Protein AF-A0A812AYN9-F1 (afdb_monomer_lite)

InterPro domains:
  IPR000477 Reverse transcriptase domain [PS50878] (1-122)

pLDDT: mean 81.04, std 20.91, range [24.31, 95.62]

Sequence (289 aa):
MLINSDNIISSATGIQQGEPLGPLLFAMAIDGVARSIASPSNIWYLDDATLGGSIEAVAADPRRVIPALSLLGLEINSSKSEIINLNYTADDFESAIRDIRLILEDIKITPKEELHILGSPVFPMAIRECLDTKRVILTRMTEKLQLIDAHLALFLLKNSFSLPSFLYTLQSAPCYLEQNFLNEIDITVKRCAELICNVNFDDTGWRQVKLLLRFGGLGLRSAVDLARPAYLSSLSSSHELIDEILGGSSQCFSGSLWISIASPLYYLLHNRVVAPGSTQCPLHLPVPF

Foldseek 3Di:
DDDDPPDDDDDPDADDPVDPCRQVVQCVLCVVLQVVQQALQWDDDRFWTWGWHALVSVLVSLVRNQVSQVVVLWHADLQQFEFEFDDDDPVVVVVSVVSNCVRRVNYHYDYLLCDDDVNARDDPNNLLVSLVVLLVVLLVVLVVLLVDQLVVSLVCLQPPNACVVCLVNLQRDLCLVVLVSLVSSLVSSQVSNCSSVVHHDDPVLSVQQLDDVVSVHSVRNGCNVPSVVSNVVNCVVCVVVVCVSVVNPPPDPPDDPDPPDPDDGITTGPGGRDRPDPDPDPPPDDDDD

Structure (mmCIF, N/CA/C/O backbone):
data_AF-A0A812AYN9-F1
#
_entry.id   AF-A0A812AYN9-F1
#
loop_
_atom_site.group_PDB
_atom_site.id
_atom_site.type_symbol
_atom_site.label_atom_id
_atom_site.label_alt_id
_atom_site.label_comp_id
_atom_site.label_asym_id
_atom_site.label_entity_id
_atom_site.label_seq_id
_atom_site.pdbx_PDB_ins_code
_atom_site.Cartn_x
_atom_site.Cartn_y
_atom_site.Cartn_z
_atom_site.occupancy
_atom_site.B_iso_or_equiv
_atom_site.auth_seq_id
_atom_site.auth_comp_id
_atom_site.auth_asym_id
_atom_site.auth_atom_id
_atom_site.pdbx_PDB_model_num
ATOM 1 N N . MET A 1 1 ? -0.775 -30.011 7.465 1.00 59.28 1 MET A N 1
ATOM 2 C CA . MET A 1 1 ? 0.107 -31.185 7.627 1.00 59.28 1 MET A CA 1
ATOM 3 C C . MET A 1 1 ? 1.514 -30.824 7.173 1.00 59.28 1 MET A C 1
ATOM 5 O O . MET A 1 1 ? 1.654 -30.285 6.080 1.00 59.28 1 MET A O 1
ATOM 9 N N . LEU A 1 2 ? 2.534 -31.058 8.000 1.00 59.94 2 LEU A N 1
ATOM 10 C CA . LEU A 1 2 ? 3.937 -30.971 7.577 1.00 59.94 2 LEU A CA 1
ATOM 11 C C . LEU A 1 2 ? 4.475 -32.397 7.441 1.00 59.94 2 LEU A C 1
ATOM 13 O O . LEU A 1 2 ? 4.326 -33.196 8.367 1.00 59.94 2 LEU A O 1
ATOM 17 N N . ILE A 1 3 ? 5.056 -32.714 6.285 1.00 62.69 3 ILE A N 1
ATOM 18 C CA . ILE A 1 3 ? 5.693 -34.009 6.029 1.00 62.69 3 ILE A CA 1
ATOM 19 C C . ILE A 1 3 ? 7.199 -33.783 6.124 1.00 62.69 3 ILE A C 1
ATOM 21 O O . ILE A 1 3 ? 7.766 -33.079 5.291 1.00 62.69 3 ILE A O 1
ATOM 25 N N . ASN A 1 4 ? 7.834 -34.351 7.148 1.00 67.12 4 ASN A N 1
ATOM 26 C CA . ASN A 1 4 ? 9.289 -34.427 7.229 1.00 67.12 4 ASN A CA 1
ATOM 27 C C . ASN A 1 4 ? 9.694 -35.894 7.099 1.00 67.12 4 ASN A C 1
ATOM 29 O O . ASN A 1 4 ? 9.598 -36.652 8.068 1.00 67.12 4 ASN A O 1
ATOM 33 N N . SER A 1 5 ? 10.116 -36.279 5.896 1.00 77.50 5 SER A N 1
ATOM 34 C CA . SER A 1 5 ? 10.491 -37.655 5.554 1.00 77.50 5 SER A CA 1
ATOM 35 C C . SER A 1 5 ? 9.356 -38.643 5.882 1.00 77.50 5 SER A C 1
ATOM 37 O O . SER A 1 5 ? 8.331 -38.607 5.205 1.00 77.50 5 SER A O 1
ATOM 39 N N . ASP A 1 6 ? 9.493 -39.449 6.945 1.00 75.56 6 ASP A N 1
ATOM 40 C CA . ASP A 1 6 ? 8.521 -40.471 7.373 1.00 75.56 6 ASP A CA 1
ATOM 41 C C . ASP A 1 6 ? 7.622 -40.036 8.547 1.00 75.56 6 ASP A C 1
ATOM 43 O O . ASP A 1 6 ? 6.745 -40.785 8.977 1.00 75.56 6 ASP A O 1
ATOM 47 N N . ASN A 1 7 ? 7.812 -38.826 9.086 1.00 76.06 7 ASN A N 1
ATOM 48 C CA . ASN A 1 7 ? 7.026 -38.329 10.212 1.00 76.06 7 ASN A CA 1
ATOM 49 C C . ASN A 1 7 ? 5.953 -37.347 9.737 1.00 76.06 7 ASN A C 1
ATOM 51 O O . ASN A 1 7 ? 6.249 -36.270 9.207 1.00 76.06 7 ASN A O 1
ATOM 55 N N . ILE A 1 8 ? 4.691 -37.709 9.977 1.00 78.38 8 ILE A N 1
ATOM 56 C CA . ILE A 1 8 ? 3.540 -36.833 9.760 1.00 78.38 8 ILE A CA 1
ATOM 57 C C . ILE A 1 8 ? 3.324 -36.014 11.030 1.00 78.38 8 ILE A C 1
ATOM 59 O O . ILE A 1 8 ? 2.909 -36.545 12.060 1.00 78.38 8 ILE A O 1
ATOM 63 N N . ILE A 1 9 ? 3.574 -34.707 10.946 1.00 80.00 9 ILE A N 1
ATOM 64 C CA . ILE A 1 9 ? 3.205 -33.773 12.009 1.00 80.00 9 ILE A CA 1
ATOM 65 C C . ILE A 1 9 ? 1.838 -33.183 11.655 1.00 80.00 9 ILE A C 1
ATOM 67 O O . ILE A 1 9 ? 1.690 -32.378 10.722 1.00 80.00 9 ILE A O 1
ATOM 71 N N . SER A 1 10 ? 0.819 -33.612 12.398 1.00 77.19 10 SER A N 1
ATOM 72 C CA . SER A 1 10 ? -0.531 -33.060 12.308 1.00 77.19 10 SER A CA 1
ATOM 73 C C . SER A 1 10 ? -0.542 -31.627 12.838 1.00 77.19 10 SER A C 1
ATOM 75 O O . SER A 1 10 ? -0.077 -31.356 13.942 1.00 77.19 10 SER A O 1
ATOM 77 N N . SER A 1 11 ? -1.081 -30.700 12.047 1.00 74.69 11 SER A N 1
ATOM 78 C CA . SER A 1 11 ? -1.360 -29.337 12.508 1.00 74.69 11 SER A CA 1
ATOM 79 C C . SER A 1 11 ? -2.701 -29.371 13.236 1.00 74.69 11 SER A C 1
ATOM 81 O O . SER A 1 11 ? -3.703 -29.775 12.651 1.00 74.69 11 SER A O 1
ATOM 83 N N . ALA A 1 12 ? -2.684 -29.040 14.527 1.00 71.44 12 ALA A N 1
ATOM 84 C CA . ALA A 1 12 ? -3.864 -29.065 15.393 1.00 71.44 12 ALA A CA 1
ATOM 85 C C . ALA A 1 12 ? -4.593 -27.710 15.447 1.00 71.44 12 ALA A C 1
ATOM 87 O O . ALA A 1 12 ? -5.770 -27.661 15.788 1.00 71.44 12 ALA A O 1
ATOM 88 N N . THR A 1 13 ? -3.901 -26.621 15.104 1.00 72.56 13 THR A N 1
ATOM 89 C CA . THR A 1 13 ? -4.422 -25.251 15.086 1.00 72.56 13 THR A CA 1
ATOM 90 C C . THR A 1 13 ? -3.833 -24.472 13.910 1.00 72.56 13 THR A C 1
ATOM 92 O O . THR A 1 13 ? -2.692 -24.707 13.499 1.00 72.56 13 THR A O 1
ATOM 95 N N . GLY A 1 14 ? -4.622 -23.530 13.388 1.00 72.12 14 GLY A N 1
ATOM 96 C CA . GLY A 1 14 ? -4.237 -22.653 12.285 1.00 72.12 14 GLY A CA 1
ATOM 97 C C . GLY A 1 14 ? -4.450 -23.259 10.896 1.00 72.12 14 GLY A C 1
ATOM 98 O O . GLY A 1 14 ? -4.412 -24.472 10.694 1.00 72.12 14 GLY A O 1
ATOM 99 N N . ILE A 1 15 ? -4.676 -22.381 9.921 1.00 78.12 15 ILE A N 1
ATOM 100 C CA . ILE A 1 15 ? -4.748 -22.750 8.507 1.00 78.12 15 ILE A CA 1
ATOM 101 C C . ILE A 1 15 ? -3.345 -22.629 7.909 1.00 78.12 15 ILE A C 1
ATOM 103 O O . ILE A 1 15 ? -2.582 -21.729 8.266 1.00 78.12 15 ILE A O 1
ATOM 107 N N . GLN A 1 16 ? -2.969 -23.553 7.023 1.00 79.88 16 GLN A N 1
ATOM 108 C CA . GLN A 1 16 ? -1.637 -23.532 6.423 1.00 79.88 16 GLN A CA 1
ATOM 109 C C . GLN A 1 16 ? -1.471 -22.327 5.494 1.00 79.88 16 GLN A C 1
ATOM 111 O O . GLN A 1 16 ? -2.345 -22.022 4.686 1.00 79.88 16 GLN A O 1
ATOM 116 N N . GLN A 1 17 ? -0.316 -21.664 5.570 1.00 80.38 17 GLN A N 1
ATOM 117 C CA . GLN A 1 17 ? 0.022 -20.609 4.617 1.00 80.38 17 GLN A CA 1
ATOM 118 C C . GLN A 1 17 ? 0.088 -21.185 3.199 1.00 80.38 17 GLN A C 1
ATOM 120 O O . GLN A 1 17 ? 0.693 -22.232 2.974 1.00 80.38 17 GLN A O 1
ATOM 125 N N . GLY A 1 18 ? -0.545 -20.492 2.253 1.00 83.88 18 GLY A N 1
ATOM 126 C CA . GLY A 1 18 ? -0.696 -20.959 0.874 1.00 83.88 18 GLY A CA 1
ATOM 127 C C . GLY A 1 18 ? -1.920 -21.849 0.638 1.00 83.88 18 GLY A C 1
ATOM 128 O O . GLY A 1 18 ? -2.156 -22.229 -0.505 1.00 83.88 18 GLY A O 1
ATOM 129 N N . GLU A 1 19 ? -2.713 -22.160 1.672 1.00 86.38 19 GLU A N 1
ATOM 130 C CA . GLU A 1 19 ? -4.011 -22.814 1.491 1.00 86.38 19 GLU A CA 1
ATOM 131 C C . GLU A 1 19 ? -4.996 -21.833 0.820 1.00 86.38 19 GLU A C 1
ATOM 133 O O . GLU A 1 19 ? -5.193 -20.729 1.341 1.00 86.38 19 GLU A O 1
ATOM 138 N N . PRO A 1 20 ? -5.594 -22.186 -0.336 1.00 89.94 20 PRO A N 1
ATOM 139 C CA . PRO A 1 20 ? -6.416 -21.256 -1.111 1.00 89.94 20 PRO A CA 1
ATOM 140 C C . PRO A 1 20 ? -7.636 -20.693 -0.370 1.00 89.94 20 PRO A C 1
ATOM 142 O O . PRO A 1 20 ? -8.005 -19.544 -0.609 1.00 89.94 20 PRO A O 1
ATOM 145 N N . LEU A 1 21 ? -8.268 -21.472 0.514 1.00 91.44 21 LEU A N 1
ATOM 146 C CA . LEU A 1 21 ? -9.447 -21.050 1.278 1.00 91.44 21 LEU A CA 1
ATOM 147 C C . LEU A 1 21 ? -9.099 -20.377 2.611 1.00 91.44 21 LEU A C 1
ATOM 149 O O . LEU A 1 21 ? -9.992 -19.863 3.287 1.00 91.44 21 LEU A O 1
ATOM 153 N N . GLY A 1 22 ? -7.822 -20.322 2.978 1.00 90.69 22 GLY A N 1
ATOM 154 C CA . GLY A 1 22 ? -7.390 -19.895 4.299 1.00 90.69 22 GLY A CA 1
ATOM 155 C C . GLY A 1 22 ? -7.809 -18.473 4.643 1.00 90.69 22 GLY A C 1
ATOM 156 O O . GLY A 1 22 ? -8.396 -18.273 5.708 1.00 90.69 22 GLY A O 1
ATOM 157 N N . PRO A 1 23 ? -7.610 -17.493 3.740 1.00 92.12 23 PRO A N 1
ATOM 158 C CA . PRO A 1 23 ? -8.080 -16.129 3.958 1.00 92.12 23 PRO A CA 1
ATOM 159 C C . PRO A 1 23 ? -9.601 -16.035 4.146 1.00 92.12 23 PRO A C 1
ATOM 161 O O . PRO A 1 23 ? -10.061 -15.286 5.003 1.00 92.12 23 PRO A O 1
ATOM 164 N N . LEU A 1 24 ? -10.383 -16.817 3.391 1.00 92.75 24 LEU A N 1
ATOM 165 C CA . LEU A 1 24 ? -11.846 -16.824 3.497 1.00 92.75 24 LEU A CA 1
ATOM 166 C C . LEU A 1 24 ? -12.297 -17.383 4.846 1.00 92.75 24 LEU A C 1
ATOM 168 O O . LEU A 1 24 ? -13.108 -16.766 5.529 1.00 92.75 24 LEU A O 1
ATOM 172 N N . LEU A 1 25 ? -11.762 -18.540 5.237 1.00 91.62 25 LEU A N 1
ATOM 173 C CA . LEU A 1 25 ? -12.092 -19.178 6.509 1.00 91.62 25 LEU A CA 1
ATOM 174 C C . LEU A 1 25 ? -11.687 -18.300 7.698 1.00 91.62 25 LEU A C 1
ATOM 176 O O . LEU A 1 25 ? -12.446 -18.194 8.659 1.00 91.62 25 LEU A O 1
ATOM 180 N N . PHE A 1 26 ? -10.534 -17.629 7.613 1.00 91.19 26 PHE A N 1
ATOM 181 C CA . PHE A 1 26 ? -10.112 -16.655 8.616 1.00 91.19 26 PHE A CA 1
ATOM 182 C C . PHE A 1 26 ? -11.094 -15.483 8.705 1.00 91.19 26 PHE A C 1
ATOM 184 O O . PHE A 1 26 ? -11.592 -15.193 9.790 1.00 91.19 26 PHE A O 1
ATOM 191 N N . ALA A 1 27 ? -11.434 -14.861 7.570 1.00 93.69 27 ALA A N 1
ATOM 192 C CA . ALA A 1 27 ? -12.386 -13.755 7.523 1.00 93.69 27 ALA A CA 1
ATOM 193 C C . ALA A 1 27 ? -13.762 -14.153 8.086 1.00 93.69 27 ALA A C 1
ATOM 195 O O . ALA A 1 27 ? -14.333 -13.418 8.885 1.00 93.69 27 ALA A O 1
ATOM 196 N N . MET A 1 28 ? -14.264 -15.343 7.739 1.00 92.88 28 MET A N 1
ATOM 197 C CA . MET A 1 28 ? -15.518 -15.877 8.283 1.00 92.88 28 MET A CA 1
ATOM 198 C C . MET A 1 28 ? -15.458 -16.089 9.798 1.00 92.88 28 MET A C 1
ATOM 200 O O . MET A 1 28 ? -16.441 -15.822 10.486 1.00 92.88 28 MET A O 1
ATOM 204 N N . ALA A 1 29 ? -14.327 -16.566 10.323 1.00 92.12 29 ALA A N 1
ATOM 205 C CA . ALA A 1 29 ? -14.163 -16.797 11.754 1.00 92.12 29 ALA A CA 1
ATOM 206 C C . ALA A 1 29 ? -14.214 -15.488 12.558 1.00 92.12 29 ALA A C 1
ATOM 208 O O . ALA A 1 29 ? -14.804 -15.460 13.637 1.00 92.12 29 ALA A O 1
ATOM 209 N N . ILE A 1 30 ? -13.633 -14.404 12.031 1.00 93.44 30 ILE A N 1
ATOM 210 C CA . ILE A 1 30 ? -13.578 -13.108 12.722 1.00 93.44 30 ILE A CA 1
ATOM 211 C C . ILE A 1 30 ? -14.757 -12.174 12.404 1.00 93.44 30 ILE A C 1
ATOM 213 O O . ILE A 1 30 ? -14.919 -11.180 13.107 1.00 93.44 30 ILE A O 1
ATOM 217 N N . ASP A 1 31 ? -15.592 -12.469 11.398 1.00 94.38 31 ASP A N 1
ATOM 218 C CA . ASP A 1 31 ? -16.673 -11.582 10.919 1.00 94.38 31 ASP A CA 1
ATOM 219 C C . ASP A 1 31 ? -17.609 -11.120 12.048 1.00 94.38 31 ASP A C 1
ATOM 221 O O . ASP A 1 31 ? -17.895 -9.929 12.178 1.00 94.38 31 ASP A O 1
ATOM 225 N N . GLY A 1 32 ? -18.014 -12.037 12.934 1.00 94.06 32 GLY A N 1
ATOM 226 C CA . GLY A 1 32 ? -18.857 -11.697 14.083 1.00 94.06 32 GLY A CA 1
ATOM 227 C C . GLY A 1 32 ? -18.191 -10.710 15.048 1.00 94.06 32 GLY A C 1
ATOM 228 O O . GLY A 1 32 ? -18.853 -9.815 15.575 1.00 94.06 32 GLY A O 1
ATOM 229 N N . VAL A 1 33 ? -16.873 -10.829 15.244 1.00 93.38 33 VAL A N 1
ATOM 230 C CA . VAL A 1 33 ? -16.094 -9.898 16.072 1.00 93.38 33 VAL A CA 1
ATOM 231 C C . VAL A 1 33 ? -15.947 -8.555 15.363 1.00 93.38 33 VAL A C 1
ATOM 233 O O . VAL A 1 33 ? -16.223 -7.521 15.972 1.00 93.38 33 VAL A O 1
ATOM 236 N N . ALA A 1 34 ? -15.599 -8.565 14.075 1.00 92.50 34 ALA A N 1
ATOM 237 C CA . ALA A 1 34 ? -15.443 -7.365 13.259 1.00 92.50 34 ALA A CA 1
ATOM 238 C C . ALA A 1 34 ? -16.730 -6.526 13.216 1.00 92.50 34 ALA A C 1
ATOM 240 O O . ALA A 1 34 ? -16.678 -5.307 13.351 1.00 92.50 34 ALA A O 1
ATOM 241 N N . ARG A 1 35 ? -17.907 -7.158 13.121 1.00 91.50 35 ARG A N 1
ATOM 242 C CA . ARG A 1 35 ? -19.210 -6.463 13.147 1.00 91.50 35 ARG A CA 1
ATOM 243 C C . ARG A 1 35 ? -19.624 -5.947 14.526 1.00 91.50 35 ARG A C 1
ATOM 245 O O . ARG A 1 35 ? -20.533 -5.130 14.608 1.00 91.50 35 ARG A O 1
ATOM 252 N N . SER A 1 36 ? -18.993 -6.416 15.603 1.00 90.94 36 SER A N 1
ATOM 253 C CA . SER A 1 36 ? -19.318 -6.002 16.979 1.00 90.94 36 SER A CA 1
ATOM 254 C C . SER A 1 36 ? -18.637 -4.696 17.420 1.00 90.94 36 SER A C 1
ATOM 256 O O . SER A 1 36 ? -18.876 -4.211 18.530 1.00 90.94 36 SER A O 1
ATOM 258 N N . ILE A 1 37 ? -17.768 -4.149 16.568 1.00 90.12 37 ILE A N 1
ATOM 259 C CA . ILE A 1 37 ? -17.050 -2.890 16.774 1.00 90.12 37 ILE A CA 1
ATOM 260 C C . ILE A 1 37 ? -18.032 -1.721 16.879 1.00 90.12 37 ILE A C 1
ATOM 262 O O . ILE A 1 37 ? -18.963 -1.606 16.085 1.00 90.12 37 ILE A O 1
ATOM 266 N N . ALA A 1 38 ? -17.805 -0.849 17.862 1.00 87.62 38 ALA A N 1
ATOM 267 C CA . ALA A 1 38 ? -18.607 0.351 18.077 1.00 87.62 38 ALA A CA 1
ATOM 268 C C . ALA A 1 38 ? -18.065 1.568 17.313 1.00 87.62 38 ALA A C 1
ATOM 270 O O . ALA A 1 38 ? -18.829 2.492 17.030 1.00 87.62 38 ALA A O 1
ATOM 271 N N . SER A 1 39 ? -16.766 1.589 16.998 1.00 88.19 39 SER A N 1
ATOM 272 C CA . SER A 1 39 ? -16.160 2.653 16.198 1.00 88.19 39 SER A CA 1
ATOM 273 C C . SER A 1 39 ? -16.881 2.827 14.849 1.00 88.19 39 SER A C 1
ATOM 275 O O . SER A 1 39 ? -17.043 1.845 14.122 1.00 88.19 39 SER A O 1
ATOM 277 N N . PRO A 1 40 ? -17.310 4.055 14.491 1.00 84.62 40 PRO A N 1
ATOM 278 C CA . PRO A 1 40 ? -18.040 4.320 13.251 1.00 84.62 40 PRO A CA 1
ATOM 279 C C . PRO A 1 40 ? -17.222 4.005 11.997 1.00 84.62 40 PRO A C 1
ATOM 281 O O . PRO A 1 40 ? -17.770 3.510 11.018 1.00 84.62 40 PRO A O 1
ATOM 284 N N . SER A 1 41 ? -15.914 4.260 12.013 1.00 85.50 41 SER A N 1
ATOM 285 C CA . SER A 1 41 ? -15.015 3.777 10.970 1.00 85.50 41 SER A CA 1
ATOM 286 C C . SER A 1 41 ? -14.494 2.408 11.384 1.00 85.50 41 SER A C 1
ATOM 288 O O . SER A 1 41 ? -13.798 2.284 12.388 1.00 85.50 41 SER A O 1
ATOM 290 N N . ASN A 1 42 ? -14.840 1.381 10.617 1.00 89.19 42 ASN A N 1
ATOM 291 C CA . ASN A 1 42 ? -14.527 -0.004 10.938 1.00 89.19 42 ASN A CA 1
ATOM 292 C C . ASN A 1 42 ? -14.130 -0.750 9.662 1.00 89.19 42 ASN A C 1
ATOM 294 O O . ASN A 1 42 ? -14.983 -1.235 8.922 1.00 89.19 42 ASN A O 1
ATOM 298 N N . ILE A 1 43 ? -12.831 -0.794 9.377 1.00 88.88 43 ILE A N 1
ATOM 299 C CA . ILE A 1 43 ? -12.294 -1.353 8.134 1.00 88.88 43 ILE A CA 1
ATOM 300 C C . ILE A 1 43 ? -11.406 -2.537 8.489 1.00 88.88 43 ILE A C 1
ATOM 302 O O . ILE A 1 43 ? -10.445 -2.382 9.235 1.00 88.88 43 ILE A O 1
ATOM 306 N N . TRP A 1 44 ? -11.702 -3.708 7.933 1.00 90.94 44 TRP A N 1
ATOM 307 C CA . TRP A 1 44 ? -10.915 -4.919 8.150 1.00 90.94 44 TRP A CA 1
ATOM 308 C C . TRP A 1 44 ? -10.357 -5.430 6.831 1.00 90.94 44 TRP A C 1
ATOM 310 O O . TRP A 1 44 ? -11.080 -5.567 5.845 1.00 90.94 44 TRP A O 1
ATOM 320 N N . TYR A 1 45 ? -9.072 -5.758 6.837 1.00 90.75 45 TYR A N 1
ATOM 321 C CA . TYR A 1 45 ? -8.416 -6.515 5.787 1.00 90.75 45 TYR A CA 1
ATOM 322 C C . TYR A 1 45 ? -7.690 -7.687 6.438 1.00 90.75 45 TYR A C 1
ATOM 324 O O . TYR A 1 45 ? -6.551 -7.565 6.878 1.00 90.75 45 TYR A O 1
ATOM 332 N N . LEU A 1 46 ? -8.378 -8.827 6.523 1.00 90.06 46 LEU A N 1
ATOM 333 C CA . LEU A 1 46 ? -7.906 -9.987 7.281 1.00 90.06 46 LEU A CA 1
ATOM 334 C C . LEU A 1 46 ? -7.549 -9.590 8.725 1.00 90.06 46 LEU A C 1
ATOM 336 O O . LEU A 1 46 ? -8.437 -9.204 9.480 1.00 90.06 46 LEU A O 1
ATOM 340 N N . ASP A 1 47 ? -6.287 -9.735 9.122 1.00 88.31 47 ASP A N 1
ATOM 341 C CA . ASP A 1 47 ? -5.785 -9.443 10.461 1.00 88.31 47 ASP A CA 1
ATOM 342 C C . ASP A 1 47 ? -5.455 -7.959 10.698 1.00 88.31 47 ASP A C 1
ATOM 344 O O . ASP A 1 47 ? -5.223 -7.569 11.846 1.00 88.31 47 ASP A O 1
ATOM 348 N N . ASP A 1 48 ? -5.484 -7.128 9.651 1.00 89.06 48 ASP A N 1
ATOM 349 C CA . ASP A 1 48 ? -5.351 -5.675 9.733 1.00 89.06 48 ASP A CA 1
ATOM 350 C C . ASP A 1 48 ? -6.720 -5.034 10.008 1.00 89.06 48 ASP A C 1
ATOM 352 O O . ASP A 1 48 ? -7.597 -5.033 9.140 1.00 89.06 48 ASP A O 1
ATOM 356 N N . ALA A 1 49 ? -6.895 -4.419 11.180 1.00 90.88 49 ALA A N 1
ATOM 357 C CA . ALA A 1 49 ? -8.110 -3.683 11.530 1.00 90.88 49 ALA A CA 1
ATOM 358 C C . ALA A 1 49 ? -7.825 -2.177 11.638 1.00 90.88 49 ALA A C 1
ATOM 360 O O . ALA A 1 49 ? -6.941 -1.730 12.350 1.00 90.88 49 ALA A O 1
ATOM 361 N N . THR A 1 50 ? -8.586 -1.332 10.964 1.00 89.94 50 THR A N 1
ATOM 362 C CA . THR A 1 50 ? -8.483 0.127 11.093 1.00 89.94 50 THR A CA 1
ATOM 363 C C . THR A 1 50 ? -9.779 0.653 11.684 1.00 89.94 50 THR A C 1
ATOM 365 O O . THR A 1 50 ? -10.831 0.551 11.052 1.00 89.94 50 THR A O 1
ATOM 368 N N . LEU A 1 51 ? -9.703 1.189 12.905 1.00 89.38 51 LEU A N 1
ATOM 369 C CA . LEU A 1 51 ? -10.864 1.611 13.688 1.00 89.38 51 LEU A CA 1
ATOM 370 C C . LEU A 1 51 ? -10.816 3.117 13.946 1.00 89.38 51 LEU A C 1
ATOM 372 O O . LEU A 1 51 ? -9.880 3.605 14.556 1.00 89.38 51 LEU A O 1
ATOM 376 N N . GLY A 1 52 ? -11.822 3.881 13.548 1.00 87.25 52 GLY A N 1
ATOM 377 C CA . GLY A 1 52 ? -11.868 5.328 13.774 1.00 87.25 52 GLY A CA 1
ATOM 378 C C . GLY A 1 52 ? -13.183 5.775 14.386 1.00 87.25 52 GLY A C 1
ATOM 379 O O . GLY A 1 52 ? -14.235 5.205 14.115 1.00 87.25 52 GLY A O 1
ATOM 380 N N . GLY A 1 53 ? -13.129 6.789 15.240 1.00 85.94 53 GLY A N 1
ATOM 381 C CA . GLY A 1 53 ? -14.256 7.219 16.051 1.00 85.94 53 GLY A CA 1
ATOM 382 C C . GLY 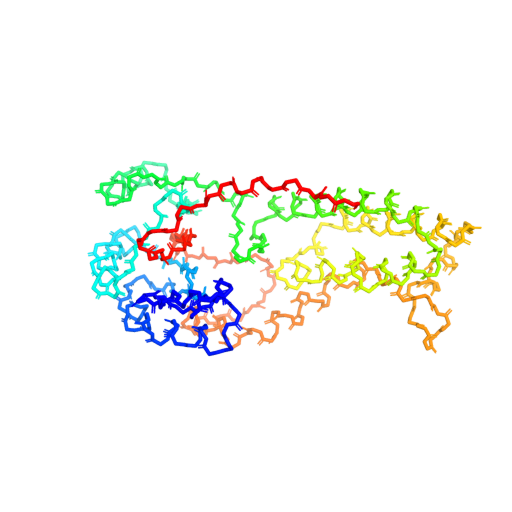A 1 53 ? -13.880 8.260 17.091 1.00 85.94 53 GLY A C 1
ATOM 383 O O . GLY A 1 53 ? -12.820 8.868 17.031 1.00 85.94 53 GLY A O 1
ATOM 384 N N . SER A 1 54 ? -14.756 8.486 18.065 1.00 85.12 54 SER A N 1
ATOM 385 C CA . SER A 1 54 ? -14.398 9.285 19.239 1.00 85.12 54 SER A CA 1
ATOM 386 C C . SER A 1 54 ? -13.426 8.523 20.152 1.00 85.12 54 SER A C 1
ATOM 388 O O . SER A 1 54 ? -13.279 7.305 20.020 1.00 85.12 54 SER A O 1
ATOM 390 N N . ILE A 1 55 ? -12.794 9.223 21.106 1.00 83.56 55 ILE A N 1
ATOM 391 C CA . ILE A 1 55 ? -11.944 8.595 22.137 1.00 83.56 55 ILE A CA 1
ATOM 392 C C . ILE A 1 55 ? -12.694 7.449 22.819 1.00 83.56 55 ILE A C 1
ATOM 394 O O . ILE A 1 55 ? -12.154 6.360 22.984 1.00 83.56 55 ILE A O 1
ATOM 398 N N . GLU A 1 56 ? -13.950 7.685 23.188 1.00 84.75 56 GLU A N 1
ATOM 399 C CA . GLU A 1 56 ? -14.766 6.749 23.955 1.00 84.75 56 GLU A CA 1
ATOM 400 C C . GLU A 1 56 ? -15.088 5.492 23.144 1.00 84.75 56 GLU A C 1
ATOM 402 O O . GLU A 1 56 ? -14.991 4.383 23.669 1.00 84.75 56 GLU A O 1
ATOM 407 N N . ALA A 1 57 ? -15.446 5.654 21.864 1.00 85.94 57 ALA A N 1
ATOM 408 C CA . ALA A 1 57 ? -15.750 4.533 20.979 1.00 85.94 57 ALA A CA 1
ATOM 409 C C . ALA A 1 57 ? -14.508 3.658 20.754 1.00 85.94 57 ALA A C 1
ATOM 411 O O . ALA A 1 57 ? -14.551 2.448 20.983 1.00 85.94 57 ALA A O 1
ATOM 412 N N . VAL A 1 58 ? -13.383 4.289 20.409 1.00 84.81 58 VAL A N 1
ATOM 413 C CA . VAL A 1 58 ? -12.112 3.604 20.149 1.00 84.81 58 VAL A CA 1
ATOM 414 C C . VAL A 1 58 ? -11.575 2.927 21.411 1.00 84.81 58 VAL A C 1
ATOM 416 O O . VAL A 1 58 ? -11.132 1.786 21.345 1.00 84.81 58 VAL A O 1
ATOM 419 N N . ALA A 1 59 ? -11.633 3.576 22.577 1.00 84.81 59 ALA A N 1
ATOM 420 C CA . ALA A 1 59 ? -11.153 2.992 23.833 1.00 84.81 59 ALA A CA 1
ATOM 421 C C . ALA A 1 59 ? -12.038 1.833 24.333 1.00 84.81 59 ALA A C 1
ATOM 423 O O . ALA A 1 59 ? -11.566 0.953 25.061 1.00 84.81 59 ALA A O 1
ATOM 424 N N . ALA A 1 60 ? -13.318 1.804 23.949 1.00 87.00 60 ALA A N 1
ATOM 425 C CA . ALA A 1 60 ?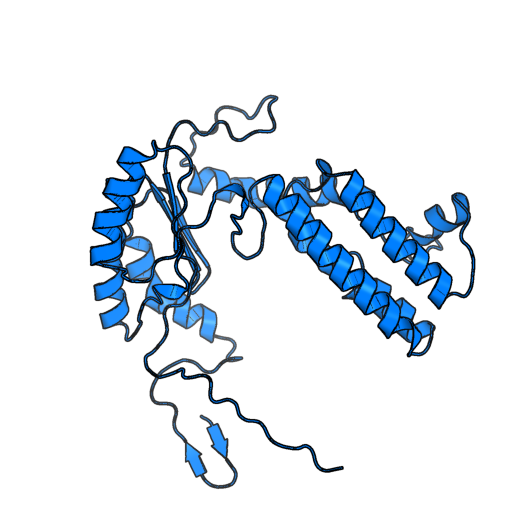 -14.231 0.721 24.300 1.00 87.00 60 ALA A CA 1
ATOM 426 C C . ALA A 1 60 ? -14.006 -0.553 23.468 1.00 87.00 60 ALA A C 1
ATOM 428 O O . ALA A 1 60 ? -14.262 -1.653 23.965 1.00 87.00 60 ALA A O 1
ATOM 429 N N . ASP A 1 61 ? -13.532 -0.433 22.227 1.00 89.81 61 ASP A N 1
ATOM 430 C CA . ASP A 1 61 ? -13.418 -1.569 21.310 1.00 89.81 61 ASP A CA 1
ATOM 431 C C . ASP A 1 61 ? -12.405 -2.637 21.750 1.00 89.81 61 ASP A C 1
ATOM 433 O O . ASP A 1 61 ? -12.793 -3.808 21.782 1.00 89.81 61 ASP A O 1
ATOM 437 N N . PRO A 1 62 ? -11.175 -2.313 22.204 1.00 88.75 62 PRO A N 1
ATOM 438 C CA . PRO A 1 62 ? -10.243 -3.312 22.727 1.00 88.75 62 PRO A CA 1
ATOM 439 C C . PRO A 1 62 ? -10.841 -4.166 23.851 1.00 88.75 62 PRO A C 1
ATOM 441 O O . PRO A 1 62 ? -10.648 -5.382 23.870 1.00 88.75 62 PRO A O 1
ATOM 444 N N . ARG A 1 63 ? -11.650 -3.565 24.740 1.00 88.25 63 ARG A N 1
ATOM 445 C CA . ARG A 1 63 ? -12.315 -4.278 25.850 1.00 88.25 63 ARG A CA 1
ATOM 446 C C . ARG A 1 63 ? -13.319 -5.327 25.369 1.00 88.25 63 ARG A C 1
ATOM 448 O O . ARG A 1 63 ? -13.598 -6.273 26.100 1.00 88.25 63 ARG A O 1
ATOM 455 N N . ARG A 1 64 ? -13.872 -5.161 24.165 1.00 87.19 64 ARG A N 1
ATOM 456 C CA . ARG A 1 64 ? -14.835 -6.088 23.553 1.00 87.19 64 ARG A CA 1
ATOM 457 C C . ARG A 1 64 ? -14.148 -7.102 22.644 1.00 87.19 64 ARG A C 1
ATOM 459 O O . ARG A 1 64 ? -14.454 -8.290 22.703 1.00 87.19 64 ARG A O 1
ATOM 466 N N . VAL A 1 65 ? -13.218 -6.629 21.821 1.00 90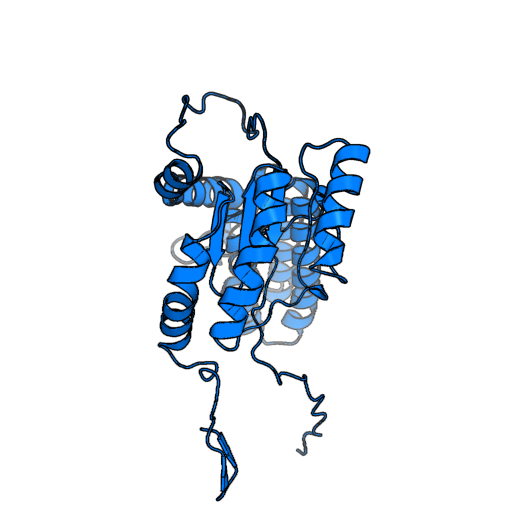.25 65 VAL A N 1
ATOM 467 C CA . VAL A 1 65 ? -12.571 -7.409 20.762 1.00 90.25 65 VAL A CA 1
ATOM 468 C C . VAL A 1 65 ? -11.588 -8.414 21.330 1.00 90.25 65 VAL A C 1
ATOM 470 O O . VAL A 1 65 ? -11.602 -9.558 20.894 1.00 90.25 65 VAL A O 1
ATOM 473 N N . ILE A 1 66 ? -10.763 -8.027 22.309 1.00 90.50 66 ILE A N 1
ATOM 474 C CA . ILE A 1 66 ? -9.716 -8.912 22.838 1.00 90.50 66 ILE A CA 1
ATOM 475 C C . ILE A 1 66 ? -10.321 -10.207 23.398 1.00 90.50 66 ILE A C 1
ATOM 477 O O . ILE A 1 66 ? -9.934 -11.269 22.914 1.00 90.50 66 ILE A O 1
ATOM 481 N N . PRO A 1 67 ? -11.318 -10.176 24.309 1.00 91.94 67 PRO A N 1
ATOM 482 C CA . PRO A 1 67 ? -11.930 -11.410 24.798 1.00 91.94 67 PRO A CA 1
ATOM 483 C C . PRO A 1 67 ? -12.612 -12.222 23.690 1.00 91.94 67 PRO A C 1
ATOM 485 O O . PRO A 1 67 ? -12.530 -13.449 23.688 1.00 91.94 67 PRO A O 1
ATOM 488 N N . ALA A 1 68 ? -13.276 -11.554 22.740 1.00 91.75 68 ALA A N 1
ATOM 489 C CA . ALA A 1 68 ? -13.978 -12.219 21.646 1.00 91.75 68 ALA A CA 1
ATOM 490 C C . ALA A 1 68 ? -13.013 -12.935 20.685 1.00 91.75 68 ALA A C 1
ATOM 492 O O . ALA A 1 68 ? -13.279 -14.065 20.283 1.00 91.75 68 ALA A O 1
ATOM 493 N N . LEU A 1 69 ? -11.869 -12.320 20.373 1.00 91.81 69 LEU A N 1
ATOM 494 C CA . LEU A 1 69 ? -10.790 -12.961 19.626 1.00 91.81 69 LEU A CA 1
ATOM 495 C C . LEU A 1 69 ? -10.160 -14.096 20.439 1.00 91.81 69 LEU A C 1
ATOM 497 O O . LEU A 1 69 ? -9.968 -15.182 19.905 1.00 91.81 69 LEU A O 1
ATOM 501 N N . SER A 1 70 ? -9.928 -13.926 21.743 1.00 92.12 70 SER A N 1
ATOM 502 C CA . SER A 1 70 ? -9.362 -15.001 22.569 1.00 92.12 70 SER A CA 1
ATOM 503 C C . SER A 1 70 ? -10.226 -16.268 22.567 1.00 92.12 70 SER A C 1
ATOM 505 O O . SER A 1 70 ? -9.684 -17.372 22.537 1.00 92.12 70 SER A O 1
ATOM 507 N N . LEU A 1 71 ? -11.558 -16.140 22.508 1.00 91.94 71 LEU A N 1
ATOM 508 C CA . LEU A 1 71 ? -12.473 -17.283 22.350 1.00 91.94 71 LEU A CA 1
ATOM 509 C C . LEU A 1 71 ? -12.298 -18.027 21.016 1.00 91.94 71 LEU A C 1
ATOM 511 O O . LEU A 1 71 ? -12.591 -19.219 20.937 1.00 91.94 71 LEU A O 1
ATOM 515 N N . LEU A 1 72 ? -11.803 -17.344 19.984 1.00 89.12 72 LEU A N 1
ATOM 516 C CA . LEU A 1 72 ? -11.458 -17.916 18.681 1.00 89.12 72 LEU A CA 1
ATOM 517 C C . LEU A 1 72 ? -10.019 -18.468 18.637 1.00 89.12 72 LEU A C 1
ATOM 519 O O . LEU A 1 72 ? -9.575 -18.924 17.585 1.00 89.12 72 LEU A O 1
ATOM 523 N N . GLY A 1 73 ? -9.284 -18.446 19.757 1.00 89.62 73 GLY A N 1
ATOM 524 C CA . GLY A 1 73 ? -7.885 -18.889 19.830 1.00 89.62 73 GLY A CA 1
ATOM 525 C C . GLY A 1 73 ? -6.898 -17.888 19.223 1.00 89.62 73 GLY A C 1
ATOM 526 O O . GLY A 1 73 ? -5.885 -18.275 18.641 1.00 89.62 73 GLY A O 1
ATOM 527 N N . LEU A 1 74 ? -7.238 -16.607 19.314 1.00 89.81 74 LEU A N 1
ATOM 528 C CA . LEU A 1 74 ? -6.686 -15.520 18.526 1.00 89.81 74 LEU A CA 1
ATOM 529 C C . LEU A 1 74 ? -6.281 -14.365 19.473 1.00 89.81 74 LEU A C 1
ATOM 531 O O . LEU A 1 74 ? -7.068 -13.954 20.324 1.00 89.81 74 LEU A O 1
ATOM 535 N N . GLU A 1 75 ? -5.057 -13.842 19.351 1.00 89.19 75 GLU A N 1
ATOM 536 C CA . GLU A 1 75 ? -4.503 -12.825 20.267 1.00 89.19 75 GLU A CA 1
ATOM 537 C C . GLU A 1 75 ? -4.044 -11.565 19.529 1.00 89.19 75 GLU A C 1
ATOM 539 O O . GLU A 1 75 ? -3.386 -11.658 18.497 1.00 89.19 75 GLU A O 1
ATOM 544 N N . ILE A 1 76 ? -4.333 -10.376 20.067 1.00 88.00 76 ILE A N 1
ATOM 545 C CA . ILE A 1 76 ? -3.873 -9.110 19.473 1.00 88.00 76 ILE A CA 1
ATOM 546 C C . ILE A 1 76 ? -2.391 -8.889 19.773 1.00 88.00 76 ILE A C 1
ATOM 548 O O . ILE A 1 76 ? -1.964 -8.914 20.927 1.00 88.00 76 ILE A O 1
ATOM 552 N N . ASN A 1 77 ? -1.610 -8.568 18.742 1.00 88.56 77 ASN A N 1
ATOM 553 C CA . ASN A 1 77 ? -0.237 -8.124 18.921 1.00 88.56 77 ASN A CA 1
ATOM 554 C C . ASN A 1 77 ? -0.168 -6.629 19.289 1.00 88.56 77 ASN A C 1
ATOM 556 O O . ASN A 1 77 ? -0.137 -5.754 18.419 1.00 88.56 77 ASN A O 1
ATOM 560 N N . SER A 1 78 ? -0.093 -6.338 20.591 1.00 87.25 78 SER A N 1
ATOM 561 C CA . SER A 1 78 ? -0.009 -4.958 21.092 1.00 87.25 78 SER A CA 1
ATOM 562 C C . SER A 1 78 ? 1.198 -4.195 20.539 1.00 87.25 78 SER A C 1
ATOM 564 O O . SER A 1 78 ? 1.057 -3.032 20.185 1.00 87.25 78 SER A O 1
ATOM 566 N N . SER A 1 79 ? 2.359 -4.847 20.407 1.00 87.69 79 SER A N 1
ATOM 567 C CA . SER A 1 79 ? 3.599 -4.202 19.938 1.00 87.69 79 SER A CA 1
ATOM 568 C C . SER A 1 79 ? 3.585 -3.792 18.462 1.00 87.69 79 SER A C 1
ATOM 570 O O . SER A 1 79 ? 4.386 -2.959 18.038 1.00 87.69 79 SER A O 1
ATOM 572 N N . LYS A 1 80 ? 2.697 -4.393 17.662 1.00 85.62 80 LYS A N 1
ATOM 573 C CA . LYS A 1 80 ? 2.493 -4.029 16.252 1.00 85.62 80 LYS A CA 1
ATOM 574 C C . LYS A 1 80 ? 1.363 -3.025 16.066 1.00 85.62 80 LYS A C 1
ATOM 576 O O . LYS A 1 80 ? 1.355 -2.315 15.067 1.00 85.62 80 LYS A O 1
ATOM 581 N N . SER A 1 81 ? 0.455 -2.956 17.036 1.00 89.81 81 SER A N 1
ATOM 582 C CA . SER A 1 81 ? -0.688 -2.053 17.019 1.00 89.81 81 SER A CA 1
ATOM 583 C C . SER A 1 81 ? -0.242 -0.604 17.196 1.00 89.81 81 SER A C 1
ATOM 585 O O . SER A 1 81 ? 0.610 -0.302 18.035 1.00 89.81 81 SER A O 1
ATOM 587 N N . GLU A 1 82 ? -0.856 0.304 16.437 1.00 91.75 82 GLU A N 1
ATOM 588 C CA . GLU A 1 82 ? -0.470 1.714 16.417 1.00 91.75 82 GLU A CA 1
ATOM 589 C C . GLU A 1 82 ? -1.639 2.631 16.800 1.00 91.75 82 GLU A C 1
ATOM 591 O O . GLU A 1 82 ? -2.778 2.411 16.411 1.00 91.75 82 GLU A O 1
ATOM 596 N N . ILE A 1 83 ? -1.379 3.695 17.550 1.00 90.44 83 ILE A N 1
ATOM 597 C CA . ILE A 1 83 ? -2.354 4.746 17.837 1.00 90.44 83 ILE A CA 1
ATOM 598 C C . ILE A 1 83 ? -1.893 6.055 17.216 1.00 90.44 83 ILE A C 1
ATOM 600 O O . ILE A 1 83 ? -0.733 6.445 17.356 1.00 90.44 83 ILE A O 1
ATOM 604 N N . ILE A 1 84 ? -2.813 6.750 16.552 1.00 90.94 84 ILE A N 1
ATOM 605 C CA . ILE A 1 84 ? -2.533 8.020 15.888 1.00 90.94 84 ILE A CA 1
ATOM 606 C C . ILE A 1 84 ? -3.476 9.086 16.426 1.00 90.94 84 ILE A C 1
ATOM 608 O O . ILE A 1 84 ? -4.684 8.884 16.529 1.00 90.94 84 ILE A O 1
ATOM 612 N N . ASN A 1 85 ? -2.917 10.249 16.751 1.00 89.25 85 ASN A N 1
ATOM 613 C CA . ASN A 1 85 ? -3.715 11.437 17.004 1.00 89.25 85 ASN A CA 1
ATOM 614 C C . ASN A 1 85 ? -3.928 12.192 15.695 1.00 89.25 85 ASN A C 1
ATOM 616 O O . ASN A 1 85 ? -2.969 12.685 15.097 1.00 89.25 85 ASN A O 1
ATOM 620 N N . LEU A 1 86 ? -5.181 12.311 15.265 1.00 84.31 86 LEU A N 1
ATOM 621 C CA . LEU A 1 86 ? -5.511 13.075 14.068 1.00 84.31 86 LEU A CA 1
ATOM 622 C C . LEU A 1 86 ? -5.951 14.502 14.368 1.00 84.31 86 LEU A C 1
ATOM 624 O O . LEU A 1 86 ? -5.464 15.420 13.715 1.00 84.31 86 LEU A O 1
ATOM 628 N N . ASN A 1 87 ? -6.840 14.685 15.346 1.00 83.69 87 ASN A N 1
ATOM 629 C CA . ASN A 1 87 ? -7.551 15.951 15.546 1.00 83.69 87 ASN A CA 1
ATOM 630 C C . ASN A 1 87 ? -7.774 16.331 17.020 1.00 83.69 87 ASN A C 1
ATOM 632 O O . ASN A 1 87 ? -8.534 17.256 17.293 1.00 83.69 87 ASN A O 1
ATOM 636 N N . TYR A 1 88 ? -7.154 15.634 17.974 1.00 81.31 88 TYR A N 1
ATOM 637 C CA . TYR A 1 88 ? -7.354 15.899 19.400 1.00 81.31 88 TYR A CA 1
ATOM 638 C C . TYR A 1 88 ? -6.211 16.717 19.979 1.00 81.31 88 TYR A C 1
ATOM 640 O O . TYR A 1 88 ? -5.086 16.707 19.471 1.00 81.31 88 TYR A O 1
ATOM 648 N N . THR A 1 89 ? -6.509 17.429 21.064 1.00 86.56 89 THR A N 1
ATOM 649 C CA . THR A 1 89 ? -5.487 18.138 21.833 1.00 86.56 89 THR A CA 1
ATOM 650 C C . THR A 1 89 ? -4.500 17.140 22.446 1.00 86.56 89 THR A C 1
ATOM 652 O O . THR A 1 89 ? -4.808 15.954 22.594 1.00 86.56 89 THR A O 1
ATOM 655 N N . ALA A 1 90 ? -3.295 17.606 22.781 1.00 85.75 90 ALA A N 1
ATOM 656 C CA . ALA A 1 90 ? -2.291 16.753 23.416 1.00 85.75 90 ALA A CA 1
ATOM 657 C C . ALA A 1 90 ? -2.808 16.174 24.744 1.00 85.75 90 ALA A C 1
ATOM 659 O O . ALA A 1 90 ? -2.663 14.977 24.975 1.00 85.75 90 ALA A O 1
ATOM 660 N N . ASP A 1 91 ? -3.488 16.991 25.552 1.00 86.81 91 ASP A N 1
ATOM 661 C CA . ASP A 1 91 ? -4.006 16.589 26.863 1.00 86.81 91 ASP A CA 1
ATOM 662 C C . ASP A 1 91 ? -5.091 15.504 26.749 1.00 86.81 91 ASP A C 1
ATOM 664 O O . ASP A 1 91 ? -5.023 14.476 27.432 1.00 86.81 91 ASP A O 1
ATOM 668 N N . ASP A 1 92 ? -6.060 15.686 25.842 1.00 84.62 92 ASP A N 1
ATOM 669 C CA . ASP A 1 92 ? -7.131 14.704 25.617 1.00 84.62 92 ASP A CA 1
ATOM 670 C C . ASP A 1 92 ? -6.564 13.380 25.088 1.00 84.62 92 ASP A C 1
ATOM 672 O O . ASP A 1 92 ? -6.961 12.294 25.522 1.00 84.62 92 ASP A O 1
ATOM 676 N N . PHE A 1 93 ? -5.595 13.461 24.172 1.00 87.00 93 PHE A N 1
ATOM 677 C CA . PHE A 1 93 ? -4.943 12.289 23.601 1.00 87.00 93 PHE A CA 1
ATOM 678 C C . PHE A 1 93 ? -4.107 11.530 24.638 1.00 87.00 93 PHE A C 1
ATOM 680 O O . PHE A 1 93 ? -4.174 10.303 24.703 1.00 87.00 93 PHE A O 1
ATOM 687 N N . GLU A 1 94 ? -3.366 12.229 25.499 1.00 88.12 94 GLU A N 1
ATOM 688 C CA . GLU A 1 94 ? -2.616 11.607 26.594 1.00 88.12 94 GLU A CA 1
ATOM 689 C C . GLU A 1 94 ? -3.526 10.923 27.618 1.00 88.12 94 GLU A C 1
ATOM 691 O O . GLU A 1 94 ? -3.164 9.881 28.175 1.00 88.12 94 GLU A O 1
ATOM 696 N N . SER A 1 95 ? -4.702 11.492 27.894 1.00 85.94 95 SER A N 1
ATOM 697 C CA . SER A 1 95 ? -5.705 10.839 28.738 1.00 85.94 95 SER A CA 1
ATOM 698 C C . SER A 1 95 ? -6.229 9.560 28.078 1.00 85.94 95 SER A C 1
ATOM 700 O O . SER A 1 95 ? -6.226 8.503 28.706 1.00 85.94 95 SER A O 1
ATOM 702 N N . ALA A 1 96 ? -6.593 9.622 26.793 1.00 84.75 96 ALA A N 1
ATOM 703 C CA . ALA A 1 96 ? -7.067 8.467 26.029 1.00 84.75 96 ALA A CA 1
ATOM 704 C C . ALA A 1 96 ? -6.033 7.330 25.960 1.00 84.75 96 ALA A C 1
ATOM 706 O O . ALA A 1 96 ? -6.358 6.161 26.171 1.00 84.75 96 ALA A O 1
ATOM 707 N N . ILE A 1 97 ? -4.766 7.667 25.699 1.00 87.38 97 ILE A N 1
ATOM 708 C CA . ILE A 1 97 ? -3.676 6.689 25.630 1.00 87.38 97 ILE A CA 1
ATOM 709 C C . ILE A 1 97 ? -3.504 5.960 26.958 1.00 87.38 97 ILE A C 1
ATOM 711 O O . ILE A 1 97 ? -3.229 4.762 26.948 1.00 87.38 97 ILE A O 1
ATOM 715 N N . ARG A 1 98 ? -3.635 6.657 28.095 1.00 87.44 98 ARG A N 1
ATOM 716 C CA . ARG A 1 98 ? -3.509 6.025 29.415 1.00 87.44 98 ARG A CA 1
ATOM 717 C C . ARG A 1 98 ? -4.515 4.892 29.577 1.00 87.44 98 ARG A C 1
ATOM 719 O O . ARG A 1 98 ? -4.112 3.796 29.951 1.00 87.44 98 ARG A O 1
ATOM 726 N N . ASP A 1 99 ? -5.771 5.124 29.213 1.00 84.94 99 ASP A N 1
ATOM 727 C CA . ASP A 1 99 ? -6.824 4.110 29.309 1.00 84.94 99 ASP A CA 1
ATOM 728 C C . ASP A 1 99 ? -6.603 2.934 28.354 1.00 84.94 99 ASP A C 1
ATOM 730 O O . ASP A 1 99 ? -6.857 1.783 28.715 1.00 84.94 99 ASP A O 1
ATOM 734 N N . ILE A 1 100 ? -6.108 3.207 27.145 1.00 86.62 100 ILE A N 1
ATOM 735 C CA . ILE A 1 100 ? -5.828 2.169 26.148 1.00 86.62 100 ILE A CA 1
ATOM 736 C C . ILE A 1 100 ? -4.602 1.340 26.556 1.00 86.62 100 ILE A C 1
ATOM 738 O O . ILE A 1 100 ? -4.632 0.119 26.426 1.00 86.62 100 ILE A O 1
ATOM 742 N N . ARG A 1 101 ? -3.555 1.961 27.113 1.00 90.12 101 ARG A N 1
ATOM 743 C CA . ARG A 1 101 ? -2.341 1.270 27.586 1.00 90.12 101 ARG A CA 1
ATOM 744 C C . ARG A 1 101 ? -2.585 0.309 28.741 1.00 90.12 101 ARG A C 1
ATOM 746 O O . ARG A 1 101 ? -1.825 -0.634 28.901 1.00 90.12 101 ARG A O 1
ATOM 753 N N . LEU A 1 102 ? -3.653 0.505 29.515 1.00 88.50 102 LEU A N 1
ATOM 754 C CA . LEU A 1 102 ? -4.078 -0.472 30.527 1.00 88.50 102 LEU A CA 1
ATOM 755 C C . LEU A 1 102 ? -4.551 -1.799 29.912 1.00 88.50 102 LEU A C 1
ATOM 757 O O . LEU A 1 102 ? -4.674 -2.789 30.626 1.00 88.50 102 LEU A O 1
ATOM 761 N N . ILE A 1 103 ? -4.867 -1.807 28.616 1.00 86.44 103 ILE A N 1
ATOM 762 C CA . ILE A 1 103 ? -5.370 -2.970 27.877 1.00 86.44 103 ILE A CA 1
ATOM 763 C C . ILE A 1 103 ? -4.321 -3.461 26.869 1.00 86.44 103 ILE A C 1
ATOM 765 O O . ILE A 1 103 ? -4.154 -4.662 26.679 1.00 86.44 103 ILE A O 1
ATOM 769 N N . LEU A 1 104 ? -3.635 -2.526 26.211 1.00 87.75 104 LEU A N 1
ATOM 770 C CA . LEU A 1 104 ? -2.616 -2.746 25.189 1.00 87.75 104 LEU A CA 1
ATOM 771 C C . LEU A 1 104 ? -1.308 -2.088 25.649 1.00 87.75 104 LEU A C 1
ATOM 773 O O . LEU A 1 104 ? -1.024 -0.940 25.307 1.00 87.75 104 LEU A O 1
ATOM 777 N N . GLU A 1 105 ? -0.542 -2.810 26.467 1.00 86.50 105 GLU A N 1
ATOM 778 C CA . GLU A 1 105 ? 0.623 -2.278 27.191 1.00 86.50 105 GLU A CA 1
ATOM 779 C C . GLU A 1 105 ? 1.702 -1.697 26.254 1.00 86.50 105 GLU A C 1
ATOM 781 O O . GLU A 1 105 ? 2.200 -0.594 26.489 1.00 86.50 105 GLU A O 1
ATOM 786 N N . ASP A 1 106 ? 1.993 -2.386 25.143 1.00 88.31 106 ASP A N 1
ATOM 787 C CA . ASP A 1 106 ? 3.105 -2.081 24.223 1.00 88.31 106 ASP A CA 1
ATOM 788 C C . ASP A 1 106 ? 2.688 -1.297 22.967 1.00 88.31 106 ASP A C 1
ATOM 790 O O . ASP A 1 106 ? 3.357 -1.332 21.934 1.00 88.31 106 ASP A O 1
ATOM 794 N N . ILE A 1 107 ? 1.549 -0.615 23.019 1.00 89.00 107 ILE A N 1
ATOM 795 C CA . ILE A 1 107 ? 0.999 0.116 21.877 1.00 89.00 107 ILE A CA 1
ATOM 796 C C . ILE A 1 107 ? 1.933 1.233 21.385 1.00 89.00 107 ILE A C 1
ATOM 798 O O . ILE A 1 107 ? 2.387 2.094 22.154 1.00 89.00 107 ILE A O 1
ATOM 802 N N . LYS A 1 108 ? 2.204 1.258 20.079 1.00 91.81 108 LYS A N 1
ATOM 803 C CA . LYS A 1 108 ? 3.058 2.281 19.470 1.00 91.81 108 LYS A CA 1
ATOM 804 C C . LYS A 1 108 ? 2.247 3.540 19.181 1.00 91.81 108 LYS A C 1
ATOM 806 O O . LYS A 1 108 ? 1.171 3.464 18.605 1.00 91.81 108 LYS A O 1
ATOM 811 N N . ILE A 1 109 ? 2.768 4.711 19.536 1.00 91.12 109 ILE A N 1
ATOM 812 C CA . ILE A 1 109 ? 2.196 5.987 19.085 1.00 91.12 109 ILE A CA 1
ATOM 813 C C . ILE A 1 109 ? 2.882 6.358 17.773 1.00 91.12 109 ILE A C 1
ATOM 815 O O . ILE A 1 109 ? 4.098 6.552 17.760 1.00 91.12 109 ILE A O 1
ATOM 819 N N . THR A 1 110 ? 2.113 6.463 16.693 1.00 89.94 110 THR A N 1
ATOM 820 C CA . THR A 1 110 ? 2.626 6.847 15.373 1.00 89.94 110 THR A CA 1
ATOM 821 C C . THR A 1 110 ? 2.201 8.286 15.068 1.00 89.94 110 THR A C 1
ATOM 823 O O . THR A 1 110 ? 1.018 8.622 15.207 1.00 89.94 110 THR A O 1
ATOM 826 N N . PRO A 1 111 ? 3.134 9.175 14.681 1.00 89.75 111 PRO A N 1
ATOM 827 C CA . PRO A 1 111 ? 2.779 10.524 14.266 1.00 89.75 111 PRO A CA 1
ATOM 828 C C . PRO A 1 111 ? 1.963 10.470 12.972 1.00 89.75 111 PRO A C 1
ATOM 830 O O . PRO A 1 111 ? 2.169 9.606 12.117 1.00 89.75 111 PRO A O 1
ATOM 833 N N . LYS A 1 112 ? 1.038 11.419 12.799 1.00 86.88 112 LYS A N 1
ATOM 834 C CA . LYS A 1 112 ? 0.173 11.466 11.610 1.00 86.88 112 LYS A CA 1
ATOM 835 C C . LYS A 1 112 ? 0.993 11.505 10.318 1.00 86.88 112 LYS A C 1
ATOM 837 O O . LYS A 1 112 ? 0.608 10.903 9.326 1.00 86.88 112 LYS A O 1
ATOM 842 N N . GLU A 1 113 ? 2.150 12.160 10.335 1.00 88.62 113 GLU A N 1
ATOM 843 C CA . GLU A 1 113 ? 3.033 12.307 9.182 1.00 88.62 113 GLU A CA 1
ATOM 844 C C . GLU A 1 113 ? 3.592 10.980 8.659 1.00 88.62 113 GLU A C 1
ATOM 846 O O . GLU A 1 113 ? 3.950 10.938 7.487 1.00 88.62 113 GLU A O 1
ATOM 851 N N . GLU A 1 114 ? 3.624 9.928 9.483 1.00 88.81 114 GLU A N 1
ATOM 852 C CA . GLU A 1 114 ? 4.162 8.598 9.159 1.00 88.81 114 GLU A CA 1
ATOM 853 C C . GLU A 1 114 ? 3.058 7.556 8.902 1.00 88.81 114 GLU A C 1
ATOM 855 O O . GLU A 1 114 ? 3.341 6.374 8.697 1.00 88.81 114 GLU A O 1
ATOM 860 N N . LEU A 1 115 ? 1.785 7.967 8.894 1.00 88.50 115 LEU A N 1
ATOM 861 C CA . LEU A 1 115 ? 0.661 7.041 8.788 1.00 88.50 115 LEU A CA 1
ATOM 862 C C . LEU A 1 115 ? 0.631 6.307 7.440 1.00 88.50 115 LEU A C 1
ATOM 864 O O . LEU A 1 115 ? 0.480 6.920 6.375 1.00 88.50 115 LEU A O 1
ATOM 868 N N . HIS A 1 116 ? 0.666 4.977 7.522 1.00 90.69 116 HIS A N 1
ATOM 869 C CA . HIS A 1 116 ? 0.468 4.067 6.402 1.00 90.69 116 HIS A CA 1
ATOM 870 C C . HIS A 1 116 ? -0.695 3.113 6.683 1.00 90.69 116 HIS A C 1
ATOM 872 O O . HIS A 1 116 ? -0.779 2.525 7.755 1.00 90.69 116 HIS A O 1
ATOM 878 N N . ILE A 1 117 ? -1.567 2.920 5.694 1.00 88.88 117 ILE A N 1
ATOM 879 C CA . ILE A 1 117 ? -2.692 1.979 5.752 1.00 88.88 117 ILE A CA 1
ATOM 880 C C . ILE A 1 117 ? -2.500 0.959 4.644 1.00 88.88 117 ILE A C 1
ATOM 882 O O . ILE A 1 117 ? -2.448 1.335 3.474 1.00 88.88 117 ILE A O 1
ATOM 886 N N . LEU A 1 118 ? -2.354 -0.322 4.995 1.00 89.19 118 LEU A N 1
ATOM 887 C CA . LEU A 1 118 ? -2.071 -1.399 4.031 1.00 89.19 118 LEU A CA 1
ATOM 888 C C . LEU A 1 118 ? -0.881 -1.053 3.110 1.00 89.19 118 LEU A C 1
ATOM 890 O O . LEU A 1 118 ? -0.901 -1.287 1.903 1.00 89.19 118 LEU A O 1
ATOM 894 N N . GLY A 1 119 ? 0.149 -0.409 3.670 1.00 89.25 119 GLY A N 1
ATOM 895 C CA . GLY A 1 119 ? 1.324 0.062 2.930 1.00 89.25 119 GLY A CA 1
ATOM 896 C C . GLY A 1 119 ? 1.104 1.303 2.050 1.00 89.25 119 GLY A C 1
ATOM 897 O O . GLY A 1 119 ? 2.043 1.731 1.380 1.00 89.25 119 GLY A O 1
ATOM 898 N N . SER A 1 120 ? -0.094 1.894 2.039 1.00 91.12 120 SER A N 1
ATOM 899 C CA . SER A 1 120 ? -0.368 3.169 1.373 1.00 91.12 120 SER A CA 1
ATOM 900 C C . SER A 1 120 ? -0.132 4.349 2.320 1.00 91.12 120 SER A C 1
ATOM 902 O O . SER A 1 120 ? -0.760 4.391 3.378 1.00 91.12 120 SER A O 1
ATOM 904 N N . PRO A 1 121 ? 0.698 5.338 1.949 1.00 92.88 121 PRO A N 1
ATOM 905 C CA . PRO A 1 121 ? 0.851 6.562 2.728 1.00 92.88 121 PRO A CA 1
ATOM 906 C C . PRO A 1 121 ? -0.420 7.418 2.662 1.00 92.88 121 PRO A C 1
ATOM 908 O O . PRO A 1 121 ? -1.014 7.572 1.593 1.00 92.88 121 PRO A O 1
ATOM 911 N N . VAL A 1 122 ? -0.823 7.998 3.794 1.00 88.00 122 VAL A N 1
ATOM 912 C CA . VAL A 1 122 ? -2.037 8.833 3.876 1.00 88.00 122 VAL A CA 1
ATOM 913 C C . VAL A 1 122 ? -1.711 10.320 3.746 1.00 88.00 122 VAL A C 1
ATOM 915 O O . VAL A 1 122 ? -2.366 11.045 2.998 1.00 88.00 122 VAL A O 1
ATOM 918 N N . PHE A 1 123 ? -0.685 10.785 4.461 1.00 88.00 123 PHE A N 1
ATOM 919 C CA . PHE A 1 123 ? -0.337 12.203 4.532 1.00 88.00 123 PHE A CA 1
ATOM 920 C C . PHE A 1 123 ? 0.797 12.581 3.569 1.00 88.00 123 PHE A C 1
ATOM 922 O O . PHE A 1 123 ? 1.633 11.741 3.238 1.00 88.00 123 PHE A O 1
ATOM 929 N N . PRO A 1 124 ? 0.894 13.860 3.152 1.00 86.50 124 PRO A N 1
ATOM 930 C CA . PRO A 1 124 ? 1.894 14.302 2.176 1.00 86.50 124 PRO A CA 1
ATOM 931 C C . PRO A 1 124 ? 3.341 13.964 2.542 1.00 86.50 124 PRO A C 1
ATOM 933 O O . PRO A 1 124 ? 4.129 13.637 1.660 1.00 86.50 124 PRO A O 1
ATOM 936 N N . MET A 1 125 ? 3.699 14.021 3.830 1.00 88.62 125 MET A N 1
ATOM 937 C CA . MET A 1 125 ? 5.064 13.716 4.265 1.00 88.62 125 MET A CA 1
ATOM 938 C C . MET A 1 125 ? 5.397 12.227 4.077 1.00 88.62 125 MET A C 1
ATOM 940 O O . MET A 1 125 ? 6.392 11.919 3.422 1.00 88.62 125 MET A O 1
ATOM 944 N N . ALA A 1 126 ? 4.511 11.325 4.518 1.00 90.44 126 ALA A N 1
ATOM 945 C CA . ALA A 1 126 ? 4.612 9.889 4.250 1.00 90.44 126 ALA A CA 1
ATOM 946 C C . ALA A 1 126 ? 4.671 9.576 2.747 1.00 90.44 126 ALA A C 1
ATOM 948 O O . ALA A 1 126 ? 5.402 8.680 2.336 1.00 90.44 126 ALA A O 1
ATOM 949 N N . ILE A 1 127 ? 3.940 10.315 1.898 1.00 91.75 127 ILE A N 1
ATOM 950 C CA . ILE A 1 127 ? 3.999 10.116 0.439 1.00 91.75 127 ILE A CA 1
ATOM 951 C C . ILE A 1 127 ? 5.420 10.365 -0.077 1.00 91.75 127 ILE A C 1
ATOM 953 O O . ILE A 1 127 ? 5.938 9.552 -0.844 1.00 91.75 127 ILE A O 1
ATOM 957 N N . ARG A 1 128 ? 6.062 11.460 0.349 1.00 92.94 128 ARG A N 1
ATOM 958 C CA . ARG A 1 128 ? 7.441 11.786 -0.054 1.00 92.94 128 ARG A CA 1
ATOM 959 C C . ARG A 1 128 ? 8.419 10.709 0.387 1.00 92.94 128 ARG A C 1
ATOM 961 O O . ARG A 1 128 ? 9.199 10.232 -0.431 1.00 92.94 128 ARG A O 1
ATOM 968 N N . GLU A 1 129 ? 8.343 10.297 1.648 1.00 92.25 129 GLU A N 1
ATOM 969 C CA . GLU A 1 129 ? 9.210 9.254 2.201 1.00 92.25 129 GLU A CA 1
ATOM 970 C C . GLU A 1 129 ? 9.006 7.903 1.500 1.00 92.25 129 GLU A C 1
ATOM 972 O O . GLU A 1 129 ? 9.973 7.218 1.158 1.00 92.25 129 GLU A O 1
ATOM 977 N N . CYS A 1 130 ? 7.757 7.534 1.210 1.00 93.00 130 CYS A N 1
ATOM 978 C CA . CYS A 1 130 ? 7.422 6.309 0.490 1.00 93.00 130 CYS A CA 1
ATOM 979 C C . CYS A 1 130 ? 7.996 6.317 -0.938 1.00 93.00 130 CYS A C 1
ATOM 981 O O . CYS A 1 130 ? 8.620 5.340 -1.369 1.00 93.00 130 CYS A O 1
ATOM 983 N N . LEU A 1 131 ? 7.825 7.425 -1.671 1.00 93.44 131 LEU A N 1
ATOM 984 C CA . LEU A 1 131 ? 8.382 7.585 -3.016 1.00 93.44 131 LEU A CA 1
ATOM 985 C C . LEU A 1 131 ? 9.912 7.561 -2.994 1.00 93.44 131 LEU A C 1
ATOM 987 O O . LEU A 1 131 ? 10.514 6.894 -3.838 1.00 93.44 131 LEU A O 1
ATOM 991 N N . ASP A 1 132 ? 10.538 8.222 -2.021 1.00 93.81 132 ASP A N 1
ATOM 992 C CA . ASP A 1 132 ? 11.992 8.225 -1.884 1.00 93.81 132 ASP A CA 1
ATOM 993 C C . ASP A 1 132 ? 12.543 6.836 -1.538 1.00 93.81 132 ASP A C 1
ATOM 995 O O . ASP A 1 132 ? 13.472 6.346 -2.179 1.00 93.81 132 ASP A O 1
ATOM 999 N N . THR A 1 133 ? 11.904 6.127 -0.608 1.00 93.50 133 THR A N 1
ATOM 1000 C CA . THR A 1 133 ? 12.270 4.750 -0.250 1.00 93.50 133 THR A CA 1
ATOM 1001 C C . THR A 1 133 ? 12.213 3.837 -1.473 1.00 93.50 133 THR A C 1
ATOM 1003 O O . THR A 1 133 ? 13.154 3.087 -1.754 1.00 93.50 133 THR A O 1
ATOM 1006 N N . LYS A 1 134 ? 11.137 3.927 -2.265 1.00 92.69 134 LYS A N 1
ATOM 1007 C CA . LYS A 1 134 ? 11.019 3.159 -3.510 1.00 92.69 134 LYS A CA 1
ATOM 1008 C C . LYS A 1 134 ? 12.050 3.585 -4.556 1.00 92.69 134 LYS A C 1
ATOM 1010 O O . LYS A 1 134 ? 12.594 2.719 -5.240 1.00 92.69 134 LYS A O 1
ATOM 1015 N N . ARG A 1 135 ? 12.369 4.880 -4.660 1.00 93.50 135 ARG A N 1
ATOM 1016 C CA . ARG A 1 135 ? 13.446 5.395 -5.521 1.00 93.50 135 ARG A CA 1
ATOM 1017 C C . ARG A 1 135 ? 14.794 4.787 -5.130 1.00 93.50 135 ARG A C 1
ATOM 1019 O O . ARG A 1 135 ? 15.497 4.284 -6.000 1.00 93.50 135 ARG A O 1
ATOM 1026 N N . VAL A 1 136 ? 15.134 4.759 -3.841 1.00 94.19 136 VAL A N 1
ATOM 1027 C CA . VAL A 1 136 ? 16.377 4.152 -3.331 1.00 94.19 136 VAL A CA 1
ATOM 1028 C C . VAL A 1 136 ? 16.440 2.660 -3.661 1.00 94.19 136 VAL A C 1
ATOM 1030 O O . VAL A 1 136 ? 17.481 2.169 -4.106 1.00 94.19 136 VAL A O 1
ATOM 1033 N N . ILE A 1 137 ? 15.331 1.931 -3.495 1.00 92.44 137 ILE A N 1
ATOM 1034 C CA . ILE A 1 137 ? 15.246 0.515 -3.879 1.00 92.44 137 ILE A CA 1
ATOM 1035 C C . ILE A 1 137 ? 15.475 0.352 -5.387 1.00 92.44 137 ILE A C 1
ATOM 1037 O O . ILE A 1 137 ? 16.282 -0.485 -5.787 1.00 92.44 137 ILE A O 1
ATOM 1041 N N . LEU A 1 138 ? 14.824 1.165 -6.222 1.00 92.81 138 LEU A N 1
ATOM 1042 C CA . LEU A 1 138 ? 14.994 1.138 -7.676 1.00 92.81 138 LEU A CA 1
ATOM 1043 C C . LEU A 1 138 ? 16.446 1.422 -8.094 1.00 92.81 138 LEU A C 1
ATOM 1045 O O . LEU A 1 138 ? 16.977 0.731 -8.965 1.00 92.81 138 LEU A O 1
ATOM 1049 N N . THR A 1 139 ? 17.110 2.389 -7.459 1.00 93.31 139 THR A N 1
ATOM 1050 C CA . THR A 1 139 ? 18.529 2.689 -7.704 1.00 93.31 139 THR A CA 1
ATOM 1051 C C . THR A 1 139 ? 19.408 1.480 -7.382 1.00 93.31 139 THR A C 1
ATOM 1053 O O . THR A 1 139 ? 20.205 1.060 -8.217 1.00 93.31 139 THR A O 1
ATOM 1056 N N . ARG A 1 140 ? 19.200 0.834 -6.228 1.00 92.88 140 ARG A N 1
ATOM 1057 C CA . ARG A 1 140 ? 19.927 -0.397 -5.863 1.00 92.88 140 ARG A CA 1
ATOM 1058 C C . ARG A 1 140 ? 19.653 -1.551 -6.829 1.00 92.88 140 ARG A C 1
ATOM 1060 O O . ARG A 1 140 ? 20.544 -2.341 -7.125 1.00 92.88 140 ARG A O 1
ATOM 1067 N N . MET A 1 141 ? 18.421 -1.681 -7.321 1.00 90.19 141 MET A N 1
ATOM 1068 C CA . MET A 1 141 ? 18.090 -2.699 -8.323 1.00 90.19 141 MET A CA 1
ATOM 1069 C C . MET A 1 141 ? 18.760 -2.399 -9.664 1.00 90.19 141 MET A C 1
ATOM 1071 O O . MET A 1 141 ? 19.225 -3.323 -10.320 1.00 90.19 141 MET A O 1
ATOM 1075 N N . THR A 1 142 ? 18.878 -1.124 -10.038 1.00 88.50 142 THR A N 1
ATOM 1076 C CA . THR A 1 142 ? 19.570 -0.691 -11.260 1.00 88.50 142 THR A CA 1
ATOM 1077 C C . THR A 1 142 ? 21.025 -1.156 -11.282 1.00 88.50 142 THR A C 1
ATOM 1079 O O . THR A 1 142 ? 21.481 -1.652 -12.307 1.00 88.50 142 THR A O 1
ATOM 1082 N N . GLU A 1 143 ? 21.735 -1.069 -10.155 1.00 89.44 143 GLU A N 1
ATOM 1083 C CA . GLU A 1 143 ? 23.110 -1.576 -10.023 1.00 89.44 143 GLU A CA 1
ATOM 1084 C C . GLU A 1 143 ? 23.179 -3.093 -10.249 1.00 89.44 143 GLU A C 1
ATOM 1086 O O . GLU A 1 143 ? 24.050 -3.589 -10.957 1.00 89.44 143 GLU A O 1
ATOM 1091 N N . LYS A 1 144 ? 22.217 -3.845 -9.701 1.00 91.94 144 LYS A N 1
ATOM 1092 C CA . LYS A 1 144 ? 22.158 -5.307 -9.854 1.00 91.94 144 LYS A CA 1
ATOM 1093 C C . LYS A 1 144 ? 21.781 -5.745 -11.266 1.00 91.94 144 LYS A C 1
ATOM 1095 O O . LYS A 1 144 ? 22.277 -6.764 -11.736 1.00 91.94 144 LYS A O 1
ATOM 1100 N N . LEU A 1 145 ? 20.922 -4.988 -11.947 1.00 92.56 145 LEU A N 1
ATOM 1101 C CA . LEU A 1 145 ? 20.497 -5.276 -13.319 1.00 92.56 145 LEU A CA 1
ATOM 1102 C C . LEU A 1 145 ? 21.656 -5.216 -14.324 1.00 92.56 145 LEU A C 1
ATOM 1104 O O . LEU A 1 145 ? 21.567 -5.842 -15.374 1.00 92.56 145 LEU A O 1
ATOM 1108 N N . GLN A 1 146 ? 22.750 -4.523 -14.003 1.00 88.88 146 GLN A N 1
ATOM 1109 C CA . GLN A 1 146 ? 23.954 -4.492 -14.842 1.00 88.88 146 GLN A CA 1
ATOM 1110 C C . GLN A 1 146 ? 24.737 -5.812 -14.830 1.00 88.88 146 GLN A C 1
ATOM 1112 O O . GLN A 1 146 ? 25.579 -6.032 -15.693 1.00 88.88 146 GLN A O 1
ATOM 1117 N N . LEU A 1 147 ? 24.483 -6.686 -13.852 1.00 92.12 147 LEU A N 1
ATOM 1118 C CA . LEU A 1 147 ? 25.195 -7.958 -13.701 1.00 92.12 147 LEU A CA 1
ATOM 1119 C C . LEU A 1 147 ? 24.597 -9.085 -14.555 1.00 92.12 147 LEU A C 1
ATOM 1121 O O . LEU A 1 147 ? 25.146 -10.185 -14.581 1.00 92.12 147 LEU A O 1
ATOM 1125 N N . ILE A 1 148 ? 23.463 -8.840 -15.211 1.00 94.25 148 ILE A N 1
ATOM 1126 C CA . ILE A 1 148 ? 22.739 -9.831 -16.009 1.00 94.25 148 ILE A CA 1
ATOM 1127 C C . ILE A 1 148 ? 22.672 -9.407 -17.480 1.00 94.25 148 ILE A C 1
ATOM 1129 O O . ILE A 1 148 ? 22.952 -8.262 -17.824 1.00 94.25 148 ILE A O 1
ATOM 1133 N N . ASP A 1 149 ? 22.289 -10.342 -18.352 1.00 94.81 149 ASP A N 1
ATOM 1134 C CA . ASP A 1 149 ? 22.109 -10.083 -19.785 1.00 94.81 149 ASP A CA 1
ATOM 1135 C C . ASP A 1 149 ? 21.157 -8.897 -20.026 1.00 94.81 149 ASP A C 1
ATOM 1137 O O . ASP A 1 149 ? 20.089 -8.818 -19.412 1.00 94.81 149 ASP A O 1
ATOM 1141 N N . ALA A 1 150 ? 21.524 -8.001 -20.946 1.00 92.88 150 ALA A N 1
ATOM 1142 C CA . ALA A 1 150 ? 20.779 -6.786 -21.264 1.00 92.88 150 ALA A CA 1
ATOM 1143 C C . ALA A 1 150 ? 19.302 -7.042 -21.618 1.00 92.88 150 ALA A C 1
ATOM 1145 O O . ALA A 1 150 ? 18.422 -6.282 -21.206 1.00 92.88 150 ALA A O 1
ATOM 1146 N N . HIS A 1 151 ? 18.994 -8.126 -22.334 1.00 92.12 151 HIS A N 1
ATOM 1147 C CA . HIS A 1 151 ? 17.616 -8.479 -22.668 1.00 92.12 151 HIS A CA 1
ATOM 1148 C C . HIS A 1 151 ? 16.808 -8.841 -21.421 1.00 92.12 151 HIS A C 1
ATOM 1150 O O . HIS A 1 151 ? 15.676 -8.374 -21.256 1.00 92.12 151 HIS A O 1
ATOM 1156 N N . LEU A 1 152 ? 17.391 -9.640 -20.524 1.00 94.62 152 LEU A N 1
ATOM 1157 C CA . LEU A 1 152 ? 16.755 -10.010 -19.261 1.00 94.62 152 LEU A CA 1
ATOM 1158 C C . LEU A 1 152 ? 16.638 -8.797 -18.332 1.00 94.62 152 LEU A C 1
ATOM 1160 O O . LEU A 1 152 ? 15.598 -8.602 -17.703 1.00 94.62 152 LEU A O 1
ATOM 1164 N N . ALA A 1 153 ? 17.667 -7.950 -18.296 1.00 95.06 153 ALA A N 1
ATOM 1165 C CA . ALA A 1 153 ? 17.680 -6.723 -17.516 1.00 95.06 153 ALA A CA 1
ATOM 1166 C C . ALA A 1 153 ? 16.545 -5.788 -17.935 1.00 95.06 153 ALA A C 1
ATOM 1168 O O . ALA A 1 153 ? 15.767 -5.335 -17.094 1.00 95.06 153 ALA A O 1
ATOM 1169 N N . LEU A 1 154 ? 16.398 -5.556 -19.242 1.00 93.06 154 LEU A N 1
ATOM 1170 C CA . LEU A 1 154 ? 15.332 -4.726 -19.790 1.00 93.06 154 LEU A CA 1
ATOM 1171 C C . LEU A 1 154 ? 13.951 -5.331 -19.511 1.00 93.06 154 LEU A C 1
ATOM 1173 O O . LEU A 1 154 ? 13.012 -4.608 -19.165 1.00 93.06 154 LEU A O 1
ATOM 1177 N N . PHE A 1 155 ? 13.823 -6.655 -19.631 1.00 93.44 155 PHE A N 1
ATOM 1178 C CA . PHE A 1 155 ? 12.585 -7.363 -19.322 1.00 93.44 155 PHE A CA 1
ATOM 1179 C C . PHE A 1 155 ? 12.177 -7.184 -17.853 1.00 93.44 155 PHE A C 1
ATOM 1181 O O . PHE A 1 155 ? 11.023 -6.845 -17.582 1.00 93.44 155 PHE A O 1
ATOM 1188 N N . LEU A 1 156 ? 13.106 -7.356 -16.910 1.00 93.81 156 LEU A N 1
ATOM 1189 C CA . LEU A 1 156 ? 12.847 -7.186 -15.478 1.00 93.81 156 LEU A CA 1
ATOM 1190 C C . LEU A 1 156 ? 12.593 -5.724 -15.101 1.00 93.81 156 LEU A C 1
ATOM 1192 O O . LEU A 1 156 ? 11.669 -5.432 -14.337 1.00 93.81 156 LEU A O 1
ATOM 1196 N N . LEU A 1 157 ? 13.363 -4.790 -15.670 1.00 92.75 157 LEU A N 1
ATOM 1197 C CA . LEU A 1 157 ? 13.148 -3.358 -15.476 1.00 92.75 157 LEU A CA 1
ATOM 1198 C C . LEU A 1 157 ? 11.713 -2.991 -15.851 1.00 92.75 157 LEU A C 1
ATOM 1200 O O . LEU A 1 157 ? 10.990 -2.388 -15.061 1.00 92.75 157 LEU A O 1
ATOM 1204 N N . LYS A 1 158 ? 11.268 -3.404 -17.037 1.00 91.25 158 LYS A N 1
ATOM 1205 C CA . LYS A 1 158 ? 9.934 -3.094 -17.543 1.00 91.25 158 LYS A CA 1
ATOM 1206 C C . LYS A 1 158 ? 8.813 -3.755 -16.742 1.00 91.25 158 LYS A C 1
ATOM 1208 O O . LYS A 1 158 ? 7.827 -3.093 -16.431 1.00 91.25 158 LYS A O 1
ATOM 1213 N N . ASN A 1 159 ? 8.928 -5.051 -16.459 1.00 90.88 159 ASN A N 1
ATOM 1214 C CA . ASN A 1 159 ? 7.801 -5.840 -15.954 1.00 90.88 159 ASN A CA 1
ATOM 1215 C C . ASN A 1 159 ? 7.756 -5.960 -14.427 1.00 90.88 159 ASN A C 1
ATOM 1217 O O . ASN A 1 159 ? 6.732 -6.380 -13.896 1.00 90.88 159 ASN A O 1
ATOM 1221 N N . SER A 1 160 ? 8.825 -5.599 -13.715 1.00 89.00 160 SER A N 1
ATOM 1222 C CA . SER A 1 160 ? 8.902 -5.818 -12.266 1.00 89.00 160 SER A CA 1
ATOM 1223 C C . SER A 1 160 ? 9.368 -4.589 -11.495 1.00 89.00 160 SER A C 1
ATOM 1225 O O . SER A 1 160 ? 8.738 -4.230 -10.506 1.00 89.00 160 SER A O 1
ATOM 1227 N N . PHE A 1 161 ? 10.446 -3.927 -11.928 1.00 86.75 161 PHE A N 1
ATOM 1228 C CA . PHE A 1 161 ? 11.102 -2.908 -11.096 1.00 86.75 161 PHE A CA 1
ATOM 1229 C C . PHE A 1 161 ? 10.667 -1.472 -11.369 1.00 86.75 161 PHE A C 1
ATOM 1231 O O . PHE A 1 161 ? 10.630 -0.676 -10.436 1.00 86.75 161 PHE A O 1
ATOM 1238 N N . SER A 1 162 ? 10.320 -1.135 -12.611 1.00 85.38 162 SER A N 1
ATOM 1239 C CA . SER A 1 162 ? 9.796 0.189 -12.963 1.00 85.38 162 SER A CA 1
ATOM 1240 C C . SER A 1 162 ? 8.348 0.341 -12.476 1.00 85.38 162 SER A C 1
ATOM 1242 O O . SER A 1 162 ? 8.022 -0.047 -11.357 1.00 85.38 162 SER A O 1
ATOM 1244 N N . LEU A 1 163 ? 7.452 0.876 -13.304 1.00 87.31 163 LEU A N 1
ATOM 1245 C CA . LEU A 1 163 ? 6.082 1.220 -12.938 1.00 87.31 163 LEU A CA 1
ATOM 1246 C C . LEU A 1 163 ? 5.319 0.145 -12.129 1.00 87.31 163 LEU A C 1
ATOM 1248 O O . LEU A 1 163 ? 4.650 0.543 -11.175 1.00 87.31 163 LEU A O 1
ATOM 1252 N N . PRO A 1 164 ? 5.394 -1.173 -12.424 1.00 88.56 164 PRO A N 1
ATOM 1253 C CA . PRO A 1 164 ? 4.640 -2.178 -11.667 1.00 88.56 164 PRO A CA 1
ATOM 1254 C C . PRO A 1 164 ? 4.890 -2.142 -10.152 1.00 88.56 164 PRO A C 1
ATOM 1256 O O . PRO A 1 164 ? 3.966 -2.379 -9.380 1.00 88.56 164 PRO A O 1
ATOM 1259 N N . SER A 1 165 ? 6.097 -1.769 -9.713 1.00 87.56 165 SER A N 1
ATOM 1260 C CA . SER A 1 165 ? 6.437 -1.669 -8.286 1.00 87.56 165 SER A CA 1
ATOM 1261 C C . SER A 1 165 ? 5.884 -0.406 -7.600 1.00 87.56 165 SER A C 1
ATOM 1263 O O . SER A 1 165 ? 5.751 -0.363 -6.370 1.00 87.56 165 SER A O 1
ATOM 1265 N N . PHE A 1 166 ? 5.547 0.624 -8.380 1.00 90.25 166 PHE A N 1
ATOM 1266 C CA . PHE A 1 166 ? 5.002 1.901 -7.907 1.00 90.25 166 PHE A CA 1
ATOM 1267 C C . PHE A 1 166 ? 3.486 1.986 -8.066 1.00 90.25 166 PHE A C 1
ATOM 1269 O O . PHE A 1 166 ? 2.858 2.779 -7.370 1.00 90.25 166 PHE A O 1
ATOM 1276 N N . LEU A 1 167 ? 2.899 1.188 -8.964 1.00 92.31 167 LEU A N 1
ATOM 1277 C CA . LEU A 1 167 ? 1.513 1.339 -9.399 1.00 92.31 167 LEU A CA 1
ATOM 1278 C C . LEU A 1 167 ? 0.522 1.340 -8.233 1.00 92.31 167 LEU A C 1
ATOM 1280 O O . LEU A 1 167 ? -0.347 2.202 -8.203 1.00 92.31 167 LEU A O 1
ATOM 1284 N N . TYR A 1 168 ? 0.703 0.444 -7.258 1.00 93.75 168 TYR A N 1
ATOM 1285 C CA . TYR A 1 168 ? -0.122 0.414 -6.049 1.00 93.75 168 TYR A CA 1
ATOM 1286 C C . TYR A 1 168 ? -0.123 1.768 -5.324 1.00 93.75 168 TYR A C 1
ATOM 1288 O O . TYR A 1 168 ? -1.178 2.353 -5.118 1.00 93.75 168 TYR A O 1
ATOM 1296 N N . THR A 1 169 ? 1.057 2.325 -5.039 1.00 93.94 169 THR A N 1
ATOM 1297 C CA . THR A 1 169 ? 1.197 3.627 -4.366 1.00 93.94 169 THR A CA 1
ATOM 1298 C C . THR A 1 169 ? 0.637 4.777 -5.203 1.00 93.94 169 THR A C 1
ATOM 1300 O O . THR A 1 169 ? 0.004 5.673 -4.658 1.00 93.94 169 THR A O 1
ATOM 1303 N N . LEU A 1 170 ? 0.812 4.740 -6.530 1.00 94.38 170 LEU A N 1
ATOM 1304 C CA . LEU A 1 170 ? 0.231 5.738 -7.439 1.00 94.38 170 LEU A CA 1
ATOM 1305 C C . LEU A 1 170 ? -1.304 5.674 -7.493 1.00 94.38 170 LEU A C 1
ATOM 1307 O O . LEU A 1 170 ? -1.944 6.676 -7.796 1.00 94.38 170 LEU A O 1
ATOM 1311 N N . GLN A 1 171 ? -1.891 4.500 -7.253 1.00 93.75 171 GLN A N 1
ATOM 1312 C CA . GLN A 1 171 ? -3.340 4.300 -7.199 1.00 93.75 171 GLN A CA 1
ATOM 1313 C C . GLN A 1 171 ? -3.923 4.657 -5.832 1.00 93.75 171 GLN A C 1
ATOM 1315 O O . GLN A 1 171 ? -5.050 5.139 -5.760 1.00 93.75 171 GLN A O 1
ATOM 1320 N N . SER A 1 172 ? -3.182 4.405 -4.756 1.00 91.50 172 SER A N 1
ATOM 1321 C CA . SER A 1 172 ? -3.683 4.529 -3.389 1.00 91.50 172 SER A CA 1
ATOM 1322 C C . SER A 1 172 ? -3.446 5.914 -2.776 1.00 91.50 172 SER A C 1
ATOM 1324 O O . SER A 1 172 ? -4.224 6.341 -1.927 1.00 91.50 172 SER A O 1
ATOM 1326 N N . ALA A 1 173 ? -2.422 6.646 -3.227 1.00 92.88 173 ALA A N 1
ATOM 1327 C CA . ALA A 1 173 ? -2.062 7.962 -2.706 1.00 92.88 173 ALA A CA 1
ATOM 1328 C C . ALA A 1 173 ? -1.980 9.029 -3.818 1.00 92.88 173 ALA A C 1
ATOM 1330 O O . ALA A 1 173 ? -1.635 8.715 -4.961 1.00 92.88 173 ALA A O 1
ATOM 1331 N N . PRO A 1 174 ? -2.250 10.317 -3.516 1.00 92.00 174 PRO A N 1
ATOM 1332 C CA . PRO A 1 174 ? -2.206 11.410 -4.492 1.00 92.00 174 PRO A CA 1
ATOM 1333 C C . PRO A 1 174 ? -0.764 11.836 -4.841 1.00 92.00 174 PRO A C 1
ATOM 1335 O O . PRO A 1 174 ? -0.383 13.000 -4.720 1.00 92.00 174 PRO A O 1
ATOM 1338 N N . CYS A 1 175 ? 0.058 10.904 -5.330 1.00 93.81 175 CYS A N 1
ATOM 1339 C CA . CYS A 1 175 ? 1.473 11.128 -5.649 1.00 93.81 175 CYS A CA 1
ATOM 1340 C C . CYS A 1 175 ? 1.706 12.206 -6.716 1.00 93.81 175 CYS A C 1
ATOM 1342 O O . CYS A 1 175 ? 2.786 12.782 -6.781 1.00 93.81 175 CYS A O 1
ATOM 1344 N N . TYR A 1 176 ? 0.704 12.516 -7.544 1.00 93.25 176 TYR A N 1
ATOM 1345 C CA . TYR A 1 176 ? 0.794 13.573 -8.557 1.00 93.25 176 TYR A CA 1
ATOM 1346 C C . TYR A 1 176 ? 0.959 14.983 -7.965 1.00 93.25 176 TYR A C 1
ATOM 1348 O O . TYR A 1 176 ? 1.218 15.920 -8.721 1.00 93.25 176 TYR A O 1
ATOM 1356 N N . LEU A 1 177 ? 0.782 15.157 -6.652 1.00 91.62 177 LEU A N 1
ATOM 1357 C CA . LEU A 1 177 ? 1.128 16.393 -5.947 1.00 91.62 177 LEU A CA 1
ATOM 1358 C C . LEU A 1 177 ? 2.651 16.538 -5.770 1.00 91.62 177 LEU A C 1
ATOM 1360 O O . LEU A 1 177 ? 3.166 17.650 -5.752 1.00 91.62 177 LEU A O 1
ATOM 1364 N N . GLU A 1 178 ? 3.384 15.424 -5.732 1.00 93.25 178 GLU A N 1
ATOM 1365 C CA . GLU A 1 178 ? 4.826 15.353 -5.479 1.00 93.25 178 GLU A CA 1
ATOM 1366 C C . GLU A 1 178 ? 5.606 15.105 -6.785 1.00 93.25 178 GLU A C 1
ATOM 1368 O O . GLU A 1 178 ? 6.366 14.147 -6.936 1.00 93.25 178 GLU A O 1
ATOM 1373 N N . GLN A 1 179 ? 5.410 15.995 -7.766 1.00 92.88 179 GLN A N 1
ATOM 1374 C CA . GLN A 1 179 ? 5.972 15.868 -9.122 1.00 92.88 179 GLN A CA 1
ATOM 1375 C C . GLN A 1 179 ? 7.500 15.744 -9.151 1.00 92.88 179 GLN A C 1
ATOM 1377 O O . GLN A 1 179 ? 8.045 15.043 -10.000 1.00 92.88 179 GLN A O 1
ATOM 1382 N N . ASN A 1 180 ? 8.205 16.400 -8.229 1.00 94.12 180 ASN A N 1
ATOM 1383 C CA . ASN A 1 180 ? 9.667 16.350 -8.178 1.00 94.12 180 ASN A CA 1
ATOM 1384 C C . ASN A 1 180 ? 10.167 14.918 -7.925 1.00 94.12 180 ASN A C 1
ATOM 1386 O O . ASN A 1 180 ? 11.010 14.429 -8.670 1.00 94.12 180 ASN A O 1
ATOM 1390 N N . PHE A 1 181 ? 9.573 14.211 -6.960 1.00 93.56 181 PHE A N 1
ATOM 1391 C CA . PHE A 1 181 ? 9.936 12.827 -6.635 1.00 93.56 181 PHE A CA 1
ATOM 1392 C C . PHE A 1 181 ? 9.606 11.859 -7.778 1.00 93.56 181 PHE A C 1
ATOM 1394 O O . PHE A 1 181 ? 10.389 10.961 -8.087 1.00 93.56 181 PHE A O 1
ATOM 1401 N N . LEU A 1 182 ? 8.471 12.060 -8.454 1.00 94.62 182 LEU A N 1
ATOM 1402 C CA . LEU A 1 182 ? 8.100 11.254 -9.621 1.00 94.62 182 LEU A CA 1
ATOM 1403 C C . LEU A 1 182 ? 9.076 11.448 -10.791 1.00 94.62 182 LEU A C 1
ATOM 1405 O O . LEU A 1 182 ? 9.462 10.473 -11.435 1.00 94.62 182 LEU A O 1
ATOM 1409 N N . ASN A 1 183 ? 9.513 12.686 -11.038 1.00 95.25 183 ASN A N 1
ATOM 1410 C CA . ASN A 1 183 ? 10.521 12.976 -12.057 1.00 95.25 183 ASN A CA 1
ATOM 1411 C C . ASN A 1 183 ? 11.861 12.306 -11.735 1.00 95.25 183 ASN A C 1
ATOM 1413 O O . ASN A 1 183 ? 12.507 11.769 -12.630 1.00 95.25 183 ASN A O 1
ATOM 1417 N N . GLU A 1 184 ? 12.280 12.294 -10.470 1.00 95.00 184 GLU A N 1
ATOM 1418 C CA . GLU A 1 184 ? 13.507 11.605 -10.062 1.00 95.00 184 GLU A CA 1
ATOM 1419 C C . GLU A 1 184 ? 13.430 10.092 -10.287 1.00 95.00 184 GLU A C 1
ATOM 1421 O O . GLU A 1 184 ? 14.403 9.492 -10.745 1.00 95.00 184 GLU A O 1
ATOM 1426 N N . ILE A 1 185 ? 12.275 9.472 -10.025 1.00 94.12 185 ILE A N 1
ATOM 1427 C CA . ILE A 1 185 ? 12.041 8.058 -10.345 1.00 94.12 185 ILE A CA 1
ATOM 1428 C C . ILE A 1 185 ? 12.173 7.829 -11.856 1.00 94.12 185 ILE A C 1
ATOM 1430 O O . ILE A 1 185 ? 12.910 6.933 -12.272 1.00 94.12 185 ILE A O 1
ATOM 1434 N N . ASP A 1 186 ? 11.529 8.657 -12.682 1.00 94.62 186 ASP A N 1
ATOM 1435 C CA . ASP A 1 186 ? 11.614 8.553 -14.143 1.00 94.62 186 ASP A CA 1
ATOM 1436 C C . ASP A 1 186 ? 13.050 8.749 -14.658 1.00 94.62 186 ASP A C 1
ATOM 1438 O O . ASP A 1 186 ? 13.477 8.041 -15.571 1.00 94.62 186 ASP A O 1
ATOM 1442 N N . ILE A 1 187 ? 13.825 9.657 -14.054 1.00 94.75 187 ILE A N 1
ATOM 1443 C CA . ILE A 1 187 ? 15.250 9.854 -14.360 1.00 94.75 187 ILE A CA 1
ATOM 1444 C C . ILE A 1 187 ? 16.060 8.603 -14.004 1.00 94.75 187 ILE A C 1
ATOM 1446 O O . ILE A 1 187 ? 16.919 8.193 -14.785 1.00 94.75 187 ILE A O 1
ATOM 1450 N N . THR A 1 188 ? 15.798 7.971 -12.859 1.00 94.38 188 THR A N 1
ATOM 1451 C CA . THR A 1 188 ? 16.470 6.721 -12.470 1.00 94.38 188 THR A CA 1
ATOM 1452 C C . THR A 1 188 ? 16.146 5.590 -13.447 1.00 94.38 188 THR A C 1
ATOM 1454 O O . THR A 1 188 ? 17.059 4.895 -13.893 1.00 94.38 188 THR A O 1
ATOM 1457 N N . VAL A 1 189 ? 14.879 5.443 -13.858 1.00 94.56 189 VAL A N 1
ATOM 1458 C CA . VAL A 1 189 ? 14.488 4.465 -14.889 1.00 94.56 189 VAL A CA 1
ATOM 1459 C C . VAL A 1 189 ? 15.163 4.780 -16.225 1.00 94.56 189 VAL A C 1
ATOM 1461 O O . VAL A 1 189 ? 15.664 3.860 -16.872 1.00 94.56 189 VAL A O 1
ATOM 1464 N N . LYS A 1 190 ? 15.228 6.059 -16.626 1.00 95.12 190 LYS A N 1
ATOM 1465 C CA . LYS A 1 190 ? 15.928 6.495 -17.844 1.00 95.12 190 LYS A CA 1
ATOM 1466 C C . LYS A 1 190 ? 17.390 6.074 -17.817 1.00 95.12 190 LYS A C 1
ATOM 1468 O O . LYS A 1 190 ? 17.822 5.367 -18.719 1.00 95.12 190 LYS A O 1
ATOM 1473 N N . ARG A 1 191 ? 18.118 6.431 -16.758 1.00 94.31 191 ARG A N 1
ATOM 1474 C CA . ARG A 1 191 ? 19.534 6.073 -16.590 1.00 94.31 191 ARG A CA 1
ATOM 1475 C C . ARG A 1 191 ? 19.741 4.561 -16.625 1.00 94.31 191 ARG A C 1
ATOM 1477 O O . ARG A 1 191 ? 20.651 4.084 -17.289 1.00 94.31 191 ARG A O 1
ATOM 1484 N N . CYS A 1 192 ? 18.881 3.797 -15.952 1.00 93.62 192 CYS A N 1
ATOM 1485 C CA . CYS A 1 192 ? 18.932 2.337 -15.995 1.00 93.62 192 CYS A CA 1
ATOM 1486 C C . CYS A 1 192 ? 18.760 1.804 -17.426 1.00 93.62 192 CYS A C 1
ATOM 1488 O O . CYS A 1 192 ? 19.533 0.958 -17.869 1.00 93.62 192 CYS A O 1
ATOM 1490 N N . ALA A 1 193 ? 17.788 2.332 -18.171 1.00 94.25 193 ALA A N 1
ATOM 1491 C CA . ALA A 1 193 ? 17.540 1.934 -19.550 1.00 94.25 193 ALA A CA 1
ATOM 1492 C C . ALA A 1 193 ? 18.701 2.299 -20.489 1.00 94.25 193 ALA A C 1
ATOM 1494 O O . ALA A 1 193 ? 19.048 1.490 -21.346 1.00 94.25 193 ALA A O 1
ATOM 1495 N N . GLU A 1 194 ? 19.308 3.476 -20.314 1.00 95.38 194 GLU A N 1
ATOM 1496 C CA . GLU A 1 194 ? 20.486 3.916 -21.078 1.00 95.38 194 GLU A CA 1
ATOM 1497 C C . GLU A 1 194 ? 21.672 2.974 -20.860 1.00 95.38 194 GLU A C 1
ATOM 1499 O O . GLU A 1 194 ? 22.321 2.561 -21.820 1.00 95.38 194 GLU A O 1
ATOM 1504 N N . LEU A 1 195 ? 21.896 2.561 -19.609 1.00 93.81 195 LEU A N 1
ATOM 1505 C CA . LEU A 1 195 ? 22.960 1.626 -19.241 1.00 93.81 195 LEU A CA 1
ATOM 1506 C C . LEU A 1 195 ? 22.721 0.226 -19.816 1.00 93.81 195 LEU A C 1
ATOM 1508 O O . LEU A 1 195 ? 23.636 -0.365 -20.378 1.00 93.81 195 LEU A O 1
ATOM 1512 N N . ILE A 1 196 ? 21.493 -0.292 -19.720 1.00 93.56 196 ILE A N 1
ATOM 1513 C CA . ILE A 1 196 ? 21.140 -1.618 -20.248 1.00 93.56 196 ILE A CA 1
ATOM 1514 C C . ILE A 1 196 ? 21.223 -1.646 -21.778 1.00 93.56 196 ILE A C 1
ATOM 1516 O O . ILE A 1 196 ? 21.745 -2.597 -22.355 1.00 93.56 196 ILE A O 1
ATOM 1520 N N . CYS A 1 197 ? 20.696 -0.617 -22.446 1.00 91.69 197 CYS A N 1
ATOM 1521 C CA . CYS A 1 197 ? 20.677 -0.555 -23.908 1.00 91.69 197 CYS A CA 1
ATOM 1522 C C . CYS A 1 197 ? 22.012 -0.084 -24.495 1.00 91.69 197 CYS A C 1
ATOM 1524 O O . CYS A 1 197 ? 22.191 -0.172 -25.707 1.00 91.69 197 CYS A O 1
ATOM 1526 N N . ASN A 1 198 ? 22.922 0.428 -23.660 1.00 93.25 198 ASN A N 1
ATOM 1527 C CA . ASN A 1 198 ? 24.161 1.085 -24.063 1.00 93.25 198 ASN A CA 1
ATOM 1528 C C . ASN A 1 198 ? 23.927 2.215 -25.090 1.00 93.25 198 ASN A C 1
ATOM 1530 O O . ASN A 1 198 ? 24.618 2.323 -26.104 1.00 93.25 198 ASN A O 1
ATOM 1534 N N . VAL A 1 199 ? 22.900 3.036 -24.848 1.00 93.62 199 VAL A N 1
ATOM 1535 C CA . VAL A 1 199 ? 22.476 4.154 -25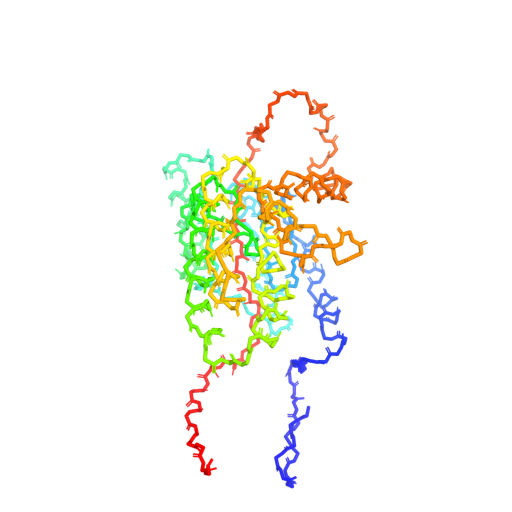.709 1.00 93.62 199 VAL A CA 1
ATOM 1536 C C . VAL A 1 199 ? 22.129 5.346 -24.827 1.00 93.62 199 VAL A C 1
ATOM 1538 O O . VAL A 1 199 ? 21.504 5.173 -23.789 1.00 93.62 199 VAL A O 1
ATOM 1541 N N . ASN A 1 200 ? 22.463 6.559 -25.267 1.00 94.38 200 ASN A N 1
ATOM 1542 C CA . ASN A 1 200 ? 21.994 7.787 -24.626 1.00 94.38 200 ASN A CA 1
ATOM 1543 C C . ASN A 1 200 ? 20.704 8.255 -25.303 1.00 94.38 200 ASN A C 1
ATOM 1545 O O . ASN A 1 200 ? 20.694 8.464 -26.519 1.00 94.38 200 ASN A O 1
ATOM 1549 N N . PHE A 1 201 ? 19.626 8.435 -24.539 1.00 93.75 201 PHE A N 1
ATOM 1550 C CA . PHE A 1 201 ? 18.354 8.887 -25.094 1.00 93.75 201 PHE A CA 1
ATOM 1551 C C . PHE A 1 201 ? 18.267 10.415 -25.061 1.00 93.75 201 PHE A C 1
ATOM 1553 O O . PHE A 1 201 ? 18.272 11.043 -23.996 1.00 93.75 201 PHE A O 1
ATOM 1560 N N . ASP A 1 202 ? 18.096 11.014 -26.235 1.00 93.94 202 ASP A N 1
ATOM 1561 C CA . ASP A 1 202 ? 17.628 12.389 -26.378 1.00 93.94 202 ASP A CA 1
ATOM 1562 C C . ASP A 1 202 ? 16.147 12.518 -25.955 1.00 93.94 202 ASP A C 1
ATOM 1564 O O . ASP A 1 202 ? 15.472 11.538 -25.621 1.00 93.94 202 ASP A O 1
ATOM 1568 N N . ASP A 1 203 ? 15.608 13.737 -25.938 1.00 92.50 203 ASP A N 1
ATOM 1569 C CA . ASP A 1 203 ? 14.235 13.977 -25.467 1.00 92.50 203 ASP A CA 1
ATOM 1570 C C . ASP A 1 203 ? 13.172 13.303 -26.346 1.00 92.50 203 ASP A C 1
ATOM 1572 O O . ASP A 1 203 ? 12.082 12.949 -25.882 1.00 92.50 203 ASP A O 1
ATOM 1576 N N . THR A 1 204 ? 13.455 13.147 -27.638 1.00 94.56 204 THR A N 1
ATOM 1577 C CA . THR A 1 204 ? 12.608 12.426 -28.594 1.00 94.56 204 THR A CA 1
ATOM 1578 C C . THR A 1 204 ? 12.684 10.919 -28.390 1.00 94.56 204 THR A C 1
ATOM 1580 O O . THR A 1 204 ? 11.640 10.275 -28.262 1.00 94.56 204 THR A O 1
ATOM 1583 N N . GLY A 1 205 ? 13.888 10.364 -28.267 1.00 94.06 205 GLY A N 1
ATOM 1584 C CA . GLY A 1 205 ? 14.122 8.954 -27.988 1.00 94.06 205 GLY A CA 1
ATOM 1585 C C . GLY A 1 205 ? 13.520 8.536 -26.654 1.00 94.06 205 GLY A C 1
ATOM 1586 O O . GLY A 1 205 ? 12.817 7.530 -26.592 1.00 94.06 205 GLY A O 1
ATOM 1587 N N . TRP A 1 206 ? 13.666 9.347 -25.602 1.00 95.31 206 TRP A N 1
ATOM 1588 C CA . TRP A 1 206 ? 13.048 9.048 -24.310 1.00 95.31 206 TRP A CA 1
ATOM 1589 C C . TRP A 1 206 ? 11.519 9.046 -24.393 1.00 95.31 206 TRP A C 1
ATOM 1591 O O . TRP A 1 206 ? 10.867 8.135 -23.880 1.00 95.31 206 TRP A O 1
ATOM 1601 N N . ARG A 1 207 ? 10.918 10.005 -25.112 1.00 94.19 207 ARG A N 1
ATOM 1602 C CA . ARG A 1 207 ? 9.471 9.989 -25.378 1.00 94.19 207 ARG A CA 1
ATOM 1603 C C . ARG A 1 207 ? 9.031 8.713 -26.096 1.00 94.19 207 ARG A C 1
ATOM 1605 O O . ARG A 1 207 ? 8.007 8.152 -25.714 1.00 94.19 207 ARG A O 1
ATOM 1612 N N . GLN A 1 208 ? 9.800 8.235 -27.075 1.00 94.69 208 GLN A N 1
ATOM 1613 C CA . GLN A 1 208 ? 9.520 6.979 -27.772 1.00 94.69 208 GLN A CA 1
ATOM 1614 C C . GLN A 1 208 ? 9.663 5.765 -26.844 1.00 94.69 208 GLN A C 1
ATOM 1616 O O . GLN A 1 208 ? 8.780 4.914 -26.820 1.00 94.69 208 GLN A O 1
ATOM 1621 N N . VAL A 1 209 ? 10.712 5.701 -26.021 1.00 94.81 209 VAL A N 1
ATOM 1622 C CA . VAL A 1 209 ? 10.952 4.617 -25.050 1.00 94.81 209 VAL A CA 1
ATOM 1623 C C . VAL A 1 209 ? 9.766 4.422 -24.095 1.00 94.81 209 VAL A C 1
ATOM 1625 O O . VAL A 1 209 ? 9.398 3.279 -23.799 1.00 94.81 209 VAL A O 1
ATOM 1628 N N . LYS A 1 210 ? 9.105 5.517 -23.691 1.00 94.25 210 LYS A N 1
ATOM 1629 C CA . LYS A 1 210 ? 7.895 5.491 -22.851 1.00 94.25 210 LYS A CA 1
ATOM 1630 C C . LYS A 1 210 ? 6.655 4.890 -23.527 1.00 94.25 210 LYS A C 1
ATOM 1632 O O . LYS A 1 210 ? 5.684 4.533 -22.847 1.00 94.25 210 LYS A O 1
ATOM 1637 N N . LEU A 1 211 ? 6.626 4.800 -24.855 1.00 93.31 211 LEU A N 1
ATOM 1638 C CA . LEU A 1 211 ? 5.499 4.224 -25.588 1.00 93.31 211 LEU A CA 1
ATOM 1639 C C . LEU A 1 211 ? 5.471 2.700 -25.458 1.00 93.31 211 LEU A C 1
ATOM 1641 O O . LEU A 1 211 ? 6.470 2.056 -25.159 1.00 93.31 211 LEU A O 1
ATOM 1645 N N . LEU A 1 212 ? 4.302 2.105 -25.692 1.00 90.50 212 LEU A N 1
ATOM 1646 C CA . LEU A 1 212 ? 4.158 0.649 -25.741 1.00 90.50 212 LEU A CA 1
ATOM 1647 C C . LEU A 1 212 ? 4.903 0.064 -26.952 1.00 90.50 212 LEU A C 1
ATOM 1649 O O . LEU A 1 212 ? 5.054 0.734 -27.972 1.00 90.50 212 LEU A O 1
ATOM 1653 N N . LEU A 1 213 ? 5.250 -1.226 -26.876 1.00 89.94 213 LEU A N 1
ATOM 1654 C CA . LEU A 1 213 ? 5.897 -1.965 -27.974 1.00 89.94 213 LEU A CA 1
ATOM 1655 C C . LEU A 1 213 ? 5.119 -1.860 -29.293 1.00 89.94 213 LEU A C 1
ATOM 1657 O O . LEU A 1 213 ? 5.712 -1.625 -30.339 1.00 89.94 213 LEU A O 1
ATOM 1661 N N . ARG A 1 214 ? 3.779 -1.938 -29.242 1.00 93.50 214 ARG A N 1
ATOM 1662 C CA . ARG A 1 214 ? 2.909 -1.789 -30.428 1.00 93.50 214 ARG A CA 1
ATOM 1663 C C . ARG A 1 214 ? 2.993 -0.419 -31.111 1.00 93.50 214 ARG A C 1
ATOM 1665 O O . ARG A 1 214 ? 2.543 -0.280 -32.238 1.00 93.50 214 ARG A O 1
ATOM 1672 N N . PHE A 1 215 ? 3.534 0.580 -30.420 1.00 93.19 215 PHE A N 1
ATOM 1673 C CA . PHE A 1 215 ? 3.760 1.930 -30.934 1.00 93.19 215 PHE A CA 1
ATOM 1674 C C . PHE A 1 215 ? 5.255 2.210 -31.169 1.00 93.19 215 PHE A C 1
ATOM 1676 O O . PHE A 1 215 ? 5.643 3.366 -31.297 1.00 93.19 215 PHE A O 1
ATOM 1683 N N . GLY A 1 216 ? 6.103 1.173 -31.193 1.00 91.69 216 GLY A N 1
ATOM 1684 C CA . GLY A 1 216 ? 7.542 1.302 -31.437 1.00 91.69 216 GLY A CA 1
ATOM 1685 C C . GLY A 1 216 ? 8.361 1.807 -30.244 1.00 91.69 216 GLY A C 1
ATOM 1686 O O . GLY A 1 216 ? 9.483 2.267 -30.446 1.00 91.69 216 GLY A O 1
ATOM 1687 N N . GLY A 1 217 ? 7.818 1.756 -29.022 1.00 93.62 217 GLY A N 1
ATOM 1688 C CA . GLY A 1 217 ? 8.539 2.080 -27.783 1.00 93.62 217 GLY A CA 1
ATOM 1689 C C . GLY A 1 217 ? 8.996 0.852 -26.996 1.00 93.62 217 GLY A C 1
ATOM 1690 O O . GLY A 1 217 ? 8.688 -0.274 -27.372 1.00 93.62 217 GLY A O 1
ATOM 1691 N N . LEU A 1 218 ? 9.686 1.041 -25.865 1.00 91.94 218 LEU A N 1
ATOM 1692 C CA . LEU A 1 218 ? 10.130 -0.070 -25.000 1.00 91.94 218 LEU A CA 1
ATOM 1693 C C . LEU A 1 218 ? 9.094 -0.442 -23.928 1.00 91.94 218 LEU A C 1
ATOM 1695 O O . LEU A 1 218 ? 9.083 -1.562 -23.412 1.00 91.94 218 LEU A O 1
ATOM 1699 N N . GLY A 1 219 ? 8.157 0.457 -23.635 1.00 91.69 219 GLY A N 1
ATOM 1700 C CA . GLY A 1 219 ? 7.111 0.274 -22.632 1.00 91.69 219 GLY A CA 1
ATOM 1701 C C . GLY A 1 219 ? 7.532 0.684 -21.225 1.00 91.69 219 GLY A C 1
ATOM 1702 O O . GLY A 1 219 ? 6.873 0.274 -20.274 1.00 91.69 219 GLY A O 1
ATOM 1703 N N . LEU A 1 220 ? 8.592 1.486 -21.086 1.00 93.38 220 LEU A N 1
ATOM 1704 C CA . LEU A 1 220 ? 9.012 2.072 -19.810 1.00 93.38 220 LEU A CA 1
ATOM 1705 C C . LEU A 1 220 ? 8.144 3.292 -19.504 1.00 93.38 220 LEU A C 1
ATOM 1707 O O . LEU A 1 220 ? 8.520 4.435 -19.744 1.00 93.38 220 LEU A O 1
ATOM 1711 N N . ARG A 1 221 ? 6.914 3.033 -19.065 1.00 92.12 221 ARG A N 1
ATOM 1712 C CA . ARG A 1 221 ? 5.918 4.072 -18.788 1.00 92.12 221 ARG A CA 1
ATOM 1713 C C . ARG A 1 221 ? 6.411 5.013 -17.685 1.00 92.12 221 ARG A C 1
ATOM 1715 O O . ARG A 1 221 ? 6.974 4.558 -16.697 1.00 92.12 221 ARG A O 1
ATOM 1722 N N . SER A 1 222 ? 6.131 6.302 -17.850 1.00 92.88 222 SER A N 1
ATOM 1723 C CA . SER A 1 222 ? 6.460 7.331 -16.862 1.00 92.88 222 SER A CA 1
ATOM 1724 C C . SER A 1 222 ? 5.516 7.277 -15.664 1.00 92.88 222 SER A C 1
ATOM 1726 O O . SER A 1 222 ? 4.298 7.148 -15.828 1.00 92.88 222 SER A O 1
ATOM 1728 N N . ALA A 1 223 ? 6.086 7.404 -14.467 1.00 93.31 223 ALA A N 1
ATOM 1729 C CA . ALA A 1 223 ? 5.336 7.538 -13.227 1.00 93.31 223 ALA A CA 1
ATOM 1730 C C . ALA A 1 223 ? 4.599 8.886 -13.172 1.00 93.31 223 ALA A C 1
ATOM 1732 O O . ALA A 1 223 ? 3.450 8.933 -12.735 1.00 93.31 223 ALA A O 1
ATOM 1733 N N . VAL A 1 224 ? 5.214 9.958 -13.688 1.00 94.62 224 VAL A N 1
ATOM 1734 C CA . VAL A 1 224 ? 4.605 11.296 -13.802 1.00 94.62 224 VAL A CA 1
ATOM 1735 C C . VAL A 1 224 ? 3.329 11.257 -14.642 1.00 94.62 224 VAL A C 1
ATOM 1737 O O . VAL A 1 224 ? 2.277 11.720 -14.198 1.00 94.62 224 VAL A O 1
ATOM 1740 N N . ASP A 1 225 ? 3.407 10.647 -15.828 1.00 93.44 225 ASP A N 1
ATOM 1741 C CA . ASP A 1 225 ? 2.283 10.567 -16.767 1.00 93.44 225 ASP A CA 1
ATOM 1742 C C . ASP A 1 225 ? 1.113 9.740 -16.192 1.00 93.44 225 ASP A C 1
ATOM 1744 O O . ASP A 1 225 ? -0.045 9.944 -16.563 1.00 93.44 225 ASP A O 1
ATOM 1748 N N . LEU A 1 226 ? 1.401 8.796 -15.286 1.00 93.56 226 LEU A N 1
ATOM 1749 C CA . LEU A 1 226 ? 0.422 7.844 -14.760 1.00 93.56 226 LEU A CA 1
ATOM 1750 C C . LEU A 1 226 ? -0.103 8.154 -13.360 1.00 93.56 226 LEU A C 1
ATOM 1752 O O . LEU A 1 226 ? -1.190 7.686 -13.036 1.00 93.56 226 LEU A O 1
ATOM 1756 N N . ALA A 1 227 ? 0.592 8.954 -12.553 1.00 94.62 227 ALA A N 1
ATOM 1757 C CA . ALA A 1 227 ? 0.211 9.204 -11.163 1.00 94.62 227 ALA A CA 1
ATOM 1758 C C . ALA A 1 227 ? -1.223 9.738 -11.017 1.00 94.62 227 ALA A C 1
ATOM 1760 O O . ALA A 1 227 ? -2.009 9.227 -10.225 1.00 94.62 227 ALA A O 1
ATOM 1761 N N . ARG A 1 228 ? -1.596 10.746 -11.814 1.00 95.12 228 ARG A N 1
ATOM 1762 C CA . ARG A 1 228 ? -2.946 11.328 -11.770 1.00 95.12 228 ARG A CA 1
ATOM 1763 C C . ARG A 1 228 ? -4.032 10.362 -12.266 1.00 95.12 228 ARG A C 1
ATOM 1765 O O . ARG A 1 228 ? -4.991 10.159 -11.525 1.00 95.12 228 ARG A O 1
ATOM 1772 N N . PRO A 1 229 ? -3.947 9.775 -13.479 1.00 95.62 229 PRO A N 1
ATOM 1773 C CA . PRO A 1 229 ? -4.994 8.869 -13.947 1.00 95.62 229 PRO A CA 1
ATOM 1774 C C . PRO A 1 229 ? -5.097 7.595 -13.101 1.00 95.62 229 PRO A C 1
ATOM 1776 O O . PRO A 1 229 ? -6.208 7.119 -12.892 1.00 95.62 229 PRO A O 1
ATOM 1779 N N . ALA A 1 230 ? -3.986 7.066 -12.576 1.00 94.44 230 ALA A N 1
ATOM 1780 C CA . ALA A 1 230 ? -4.004 5.907 -11.685 1.00 94.44 230 ALA A CA 1
ATOM 1781 C C . ALA A 1 230 ? -4.800 6.194 -10.403 1.00 94.44 230 ALA A C 1
ATOM 1783 O O . ALA A 1 230 ? -5.705 5.431 -10.064 1.00 94.44 230 ALA A O 1
ATOM 1784 N N . TYR A 1 231 ? -4.522 7.324 -9.749 1.00 94.56 231 TYR A N 1
ATOM 1785 C CA . TYR A 1 231 ? -5.241 7.747 -8.552 1.00 94.56 231 TYR A CA 1
ATOM 1786 C C . TYR A 1 231 ? -6.729 7.997 -8.822 1.00 94.56 231 TYR A C 1
ATOM 1788 O O . TYR A 1 231 ? -7.584 7.474 -8.116 1.00 94.56 231 TYR A O 1
ATOM 1796 N N . LEU A 1 232 ? -7.063 8.750 -9.878 1.00 94.31 232 LEU A N 1
ATOM 1797 C CA . LEU A 1 232 ? -8.462 9.048 -10.212 1.00 94.31 232 LEU A CA 1
ATOM 1798 C C . LEU A 1 232 ? -9.254 7.790 -10.586 1.00 94.31 232 LEU A C 1
ATOM 1800 O O . LEU A 1 232 ? -10.415 7.669 -10.209 1.00 94.31 232 LEU A O 1
ATOM 1804 N N . SER A 1 233 ? -8.632 6.846 -11.298 1.00 94.19 233 SER A N 1
ATOM 1805 C CA . SER A 1 233 ? -9.259 5.563 -11.623 1.00 94.19 233 SER A CA 1
ATOM 1806 C C . SER A 1 233 ? -9.560 4.753 -10.363 1.00 94.19 233 SER A C 1
ATOM 1808 O O . SER A 1 233 ? -10.636 4.171 -10.262 1.00 94.19 233 SER A O 1
ATOM 1810 N N . SER A 1 234 ? -8.622 4.719 -9.414 1.00 93.38 234 SER A N 1
ATOM 1811 C CA . SER A 1 234 ? -8.789 4.039 -8.127 1.00 93.38 234 SER A CA 1
ATOM 1812 C C . SER A 1 234 ? -9.899 4.689 -7.299 1.00 93.38 234 SER A C 1
ATOM 1814 O O . SER A 1 234 ? -10.836 4.016 -6.882 1.00 93.38 234 SER A O 1
ATOM 1816 N N . LEU A 1 235 ? -9.866 6.018 -7.167 1.00 90.25 235 LEU A N 1
ATOM 1817 C CA . LEU A 1 235 ? -10.880 6.789 -6.449 1.00 90.25 235 LEU A CA 1
ATOM 1818 C C . LEU A 1 235 ? -12.279 6.590 -7.043 1.00 90.25 235 LEU A C 1
ATOM 1820 O O . LEU A 1 235 ? -13.231 6.354 -6.309 1.00 90.25 235 LEU A O 1
ATOM 1824 N N . SER A 1 236 ? -12.397 6.638 -8.373 1.00 92.06 236 SER A N 1
ATOM 1825 C CA . SER A 1 236 ? -13.667 6.404 -9.062 1.00 92.06 236 SER A CA 1
ATOM 1826 C C . SER A 1 236 ? -14.176 4.975 -8.882 1.00 92.06 236 SER A C 1
ATOM 1828 O O . SER A 1 236 ? -15.384 4.784 -8.814 1.00 92.06 236 SER A O 1
ATOM 1830 N N . SER A 1 237 ? -13.283 3.983 -8.828 1.00 91.75 237 SER A N 1
ATOM 1831 C CA . SER A 1 237 ? -13.671 2.577 -8.643 1.00 91.75 237 SER A CA 1
ATOM 1832 C C . SER A 1 237 ? -14.113 2.289 -7.207 1.00 91.75 237 SER A C 1
ATOM 1834 O O . SER A 1 237 ? -14.946 1.419 -6.988 1.00 91.75 237 SER A O 1
ATOM 1836 N N . SER A 1 238 ? -13.576 3.035 -6.240 1.00 89.19 238 SER A N 1
ATOM 1837 C CA . SER A 1 238 ? -13.860 2.872 -4.810 1.00 89.19 238 SER A CA 1
ATOM 1838 C C . SER A 1 238 ? -14.930 3.835 -4.283 1.00 89.19 238 SER A C 1
ATOM 1840 O O . SER A 1 238 ? -15.175 3.855 -3.082 1.00 89.19 238 SER A O 1
ATOM 1842 N N . HIS A 1 239 ? -15.559 4.643 -5.143 1.00 86.75 239 HIS A N 1
ATOM 1843 C CA . HIS A 1 239 ? -16.490 5.698 -4.726 1.00 86.75 239 HIS A CA 1
ATOM 1844 C C . HIS A 1 239 ? -17.670 5.159 -3.907 1.00 86.75 239 HIS A C 1
ATOM 1846 O O . HIS A 1 239 ? -17.965 5.696 -2.845 1.00 86.75 239 HIS A O 1
ATOM 1852 N N . GLU A 1 240 ? -18.310 4.079 -4.365 1.00 87.94 240 GLU A N 1
ATOM 1853 C CA . GLU A 1 240 ? -19.448 3.464 -3.663 1.00 87.94 240 GLU A CA 1
ATOM 1854 C C . GLU A 1 240 ? -19.055 2.985 -2.259 1.00 87.94 240 GLU A C 1
ATOM 1856 O O . GLU A 1 240 ? -19.766 3.239 -1.290 1.00 87.94 240 GLU A O 1
ATOM 1861 N N . LEU A 1 241 ? -17.878 2.362 -2.135 1.00 85.56 241 LEU A N 1
ATOM 1862 C CA . LEU A 1 241 ? -17.347 1.905 -0.853 1.00 85.56 241 LEU A CA 1
ATOM 1863 C C . LEU A 1 241 ? -17.023 3.081 0.079 1.00 85.56 241 LEU A C 1
ATOM 1865 O O . LEU A 1 241 ? -17.268 3.009 1.279 1.00 85.56 241 LEU A O 1
ATOM 1869 N N . ILE A 1 242 ? -16.472 4.171 -0.460 1.00 84.38 242 ILE A N 1
ATOM 1870 C CA . ILE A 1 242 ? -16.182 5.382 0.317 1.00 84.38 242 ILE A CA 1
ATOM 1871 C C . ILE A 1 242 ? -17.481 5.999 0.846 1.00 84.38 242 ILE A C 1
ATOM 1873 O O . ILE A 1 242 ? -17.535 6.362 2.020 1.00 84.38 242 ILE A O 1
ATOM 1877 N N . ASP A 1 243 ? -18.525 6.081 0.019 1.00 84.00 243 ASP A N 1
ATOM 1878 C CA . ASP A 1 243 ? -19.836 6.585 0.440 1.00 84.00 243 ASP A CA 1
ATOM 1879 C C . ASP A 1 243 ? -20.464 5.709 1.535 1.00 84.00 243 ASP A C 1
ATOM 1881 O O . ASP A 1 243 ? -21.048 6.241 2.483 1.00 84.00 243 ASP A O 1
ATOM 1885 N N . GLU A 1 244 ? -20.323 4.382 1.438 1.00 83.12 244 GLU A N 1
ATOM 1886 C CA . GLU A 1 244 ? -20.791 3.439 2.460 1.00 83.12 244 GLU A CA 1
ATOM 1887 C C . GLU A 1 244 ? -20.040 3.633 3.787 1.00 83.12 244 GLU A C 1
ATOM 1889 O O . GLU A 1 244 ? -20.668 3.749 4.840 1.00 83.12 244 GLU A O 1
ATOM 1894 N N . ILE A 1 245 ? -18.709 3.760 3.739 1.00 78.44 245 ILE A N 1
ATOM 1895 C CA . ILE A 1 245 ? -17.865 3.976 4.926 1.00 78.44 245 ILE A CA 1
ATOM 1896 C C . ILE A 1 245 ? -18.149 5.338 5.583 1.00 78.44 245 ILE A C 1
ATOM 1898 O O . ILE A 1 245 ? -18.141 5.443 6.809 1.00 78.44 245 ILE A O 1
ATOM 1902 N N . LEU A 1 246 ? -18.397 6.388 4.794 1.00 74.88 246 LEU A N 1
ATOM 1903 C CA . LEU A 1 246 ? -18.674 7.746 5.288 1.00 74.88 246 LEU A CA 1
ATOM 1904 C C . LEU A 1 246 ? -20.164 7.996 5.601 1.00 74.88 246 LEU A C 1
ATOM 1906 O O . LEU A 1 246 ? -20.536 9.095 6.025 1.00 74.88 246 LEU A O 1
ATOM 1910 N N . GLY A 1 247 ? -21.029 6.996 5.409 1.00 67.38 247 GLY A N 1
ATOM 1911 C CA . GLY A 1 247 ? -22.441 7.054 5.787 1.00 67.38 247 GLY A CA 1
ATOM 1912 C C . GLY A 1 247 ? -23.302 7.994 4.934 1.00 67.38 247 GLY A C 1
ATOM 1913 O O . GLY A 1 247 ? -24.200 8.644 5.470 1.00 67.38 247 GLY A O 1
ATOM 1914 N N . GLY A 1 248 ? -23.044 8.100 3.625 1.00 50.91 248 GLY A N 1
ATOM 1915 C CA . GLY A 1 248 ? -23.912 8.826 2.681 1.00 50.91 248 GLY A CA 1
ATOM 1916 C C . GLY A 1 248 ? -24.004 10.344 2.893 1.00 50.91 248 GLY A C 1
ATOM 1917 O O . GLY A 1 248 ? -24.902 10.995 2.357 1.00 50.91 248 GLY A O 1
ATOM 1918 N N . SER A 1 249 ? -23.080 10.939 3.648 1.00 43.56 249 SER A N 1
ATOM 1919 C CA . SER A 1 249 ? -22.963 12.393 3.816 1.00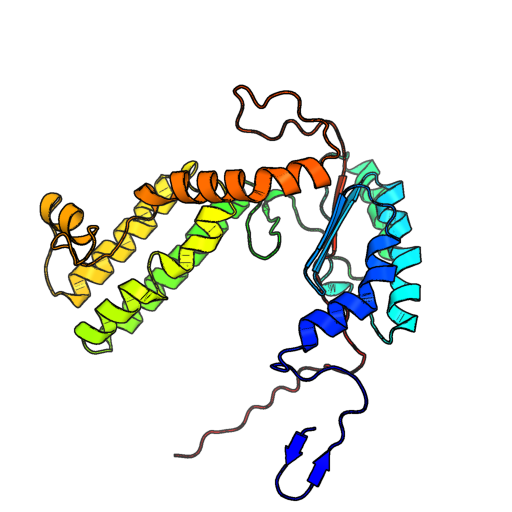 43.56 249 SER A CA 1
ATOM 1920 C C . SER A 1 249 ? -22.224 13.050 2.637 1.00 43.56 249 SER A C 1
ATOM 1922 O O . SER A 1 249 ? -21.370 13.917 2.804 1.00 43.56 249 SER A O 1
ATOM 1924 N N . SER A 1 250 ? -22.566 12.652 1.411 1.00 38.72 250 SER A N 1
ATOM 1925 C CA . SER A 1 250 ? -21.972 13.160 0.173 1.00 38.72 250 SER A CA 1
ATOM 1926 C C . SER A 1 250 ? -22.571 14.535 -0.162 1.00 38.72 250 SER A C 1
ATOM 1928 O O . SER A 1 250 ? -23.363 14.695 -1.092 1.00 38.72 250 SER A O 1
ATOM 1930 N N . GLN A 1 251 ? -22.201 15.574 0.595 1.00 34.41 251 GLN A N 1
ATOM 1931 C CA . GLN A 1 251 ? -22.233 16.922 0.032 1.00 34.41 251 GLN A CA 1
ATOM 1932 C C . GLN A 1 251 ? -21.176 16.975 -1.070 1.00 34.41 251 GLN A C 1
ATOM 1934 O O . GLN A 1 251 ? -19.983 16.843 -0.818 1.00 34.41 251 GLN A O 1
ATOM 1939 N N . CYS A 1 252 ? -21.679 17.103 -2.297 1.00 29.56 252 CYS A N 1
ATOM 1940 C CA . CYS A 1 252 ? -20.978 17.314 -3.557 1.00 29.56 252 CYS A CA 1
ATOM 1941 C C . CYS A 1 252 ? -19.523 17.796 -3.385 1.00 29.56 252 CYS A C 1
ATOM 1943 O O . CYS A 1 252 ? -19.284 18.928 -2.961 1.00 29.56 252 CYS A O 1
ATOM 1945 N N . PHE A 1 253 ? -18.557 16.944 -3.748 1.00 35.78 253 PHE A N 1
ATOM 1946 C CA . PHE A 1 253 ? -17.133 17.278 -3.837 1.00 35.78 253 PHE A CA 1
ATOM 1947 C C . PHE A 1 253 ? -16.910 18.334 -4.934 1.00 35.78 253 PHE A C 1
ATOM 1949 O O . PHE A 1 253 ? -16.523 18.029 -6.062 1.00 35.78 253 PHE A O 1
ATOM 1956 N N . SER A 1 254 ? -17.148 19.605 -4.614 1.00 28.44 254 SER A N 1
ATOM 1957 C CA . SER A 1 254 ? -16.723 20.734 -5.435 1.00 28.44 254 SER A CA 1
ATOM 1958 C C . SER A 1 254 ? -15.487 21.388 -4.820 1.00 28.44 254 SER A C 1
ATOM 1960 O O . SER A 1 254 ? -15.581 22.135 -3.852 1.00 28.44 254 SER A O 1
ATOM 1962 N N . GLY A 1 255 ? -14.324 21.160 -5.432 1.00 30.52 255 GLY A N 1
ATOM 1963 C CA . GLY A 1 255 ? -13.317 22.220 -5.551 1.00 30.52 255 GLY A CA 1
ATOM 1964 C C . GLY A 1 255 ? -12.202 22.335 -4.507 1.00 30.52 255 GLY A C 1
ATOM 1965 O O . GLY A 1 255 ? -11.388 23.243 -4.650 1.00 30.52 255 GLY A O 1
ATOM 1966 N N . SER A 1 256 ? -12.063 21.437 -3.531 1.00 25.67 256 SER A N 1
ATOM 1967 C CA . SER A 1 256 ? -10.867 21.411 -2.672 1.00 25.67 256 SER A CA 1
ATOM 1968 C C . SER A 1 256 ? -10.437 19.982 -2.374 1.00 25.67 256 SER A C 1
ATOM 1970 O O . SER A 1 256 ? -11.142 19.223 -1.723 1.00 25.67 256 SER A O 1
ATOM 1972 N N . LEU A 1 257 ? -9.256 19.619 -2.872 1.00 32.62 257 LEU A N 1
ATOM 1973 C CA . LEU A 1 257 ? -8.683 18.271 -2.854 1.00 32.62 257 LEU A CA 1
ATOM 1974 C C . LEU A 1 257 ? -8.127 17.855 -1.476 1.00 32.62 257 LEU A C 1
ATOM 1976 O O . LEU A 1 257 ? -7.218 17.037 -1.375 1.00 32.62 257 LEU A O 1
ATOM 1980 N N . TRP A 1 258 ? -8.670 18.445 -0.418 1.00 28.72 258 TRP A N 1
ATOM 1981 C CA . TRP A 1 258 ? -8.378 18.097 0.956 1.00 28.72 258 TRP A CA 1
ATOM 1982 C C . TRP A 1 258 ? -9.679 17.674 1.589 1.00 28.72 258 TRP A C 1
ATOM 1984 O O . TRP A 1 258 ? -10.670 18.398 1.561 1.00 28.72 258 TRP A O 1
ATOM 1994 N N . ILE A 1 259 ? -9.638 16.468 2.125 1.00 32.19 259 ILE A N 1
ATOM 1995 C CA . ILE A 1 259 ? -10.636 15.896 2.997 1.00 32.19 259 ILE A CA 1
ATOM 1996 C C . ILE A 1 259 ? -11.019 16.952 4.056 1.00 32.19 259 ILE A C 1
ATOM 1998 O O . ILE A 1 259 ? -10.275 17.191 5.007 1.00 32.19 259 ILE A O 1
ATOM 2002 N N . SER A 1 260 ? -12.166 17.614 3.884 1.00 24.31 260 SER A N 1
ATOM 2003 C CA . SER A 1 260 ? -12.817 18.380 4.947 1.00 24.31 260 SER A CA 1
ATOM 2004 C C . SER A 1 260 ? -13.432 17.381 5.930 1.00 24.31 260 SER A C 1
ATOM 2006 O O . SER A 1 260 ? -14.633 17.144 5.913 1.00 24.31 260 SER A O 1
ATOM 2008 N N . ILE A 1 261 ? -12.603 16.759 6.776 1.00 35.81 261 ILE A N 1
ATOM 2009 C CA . ILE A 1 261 ? -13.083 16.038 7.961 1.00 35.81 261 ILE A CA 1
ATOM 2010 C C . ILE A 1 261 ? -13.395 17.091 9.024 1.00 35.81 261 ILE A C 1
ATOM 2012 O O . ILE A 1 261 ? -12.507 17.601 9.706 1.00 35.81 261 ILE A O 1
ATOM 2016 N N . ALA A 1 262 ? -14.676 17.406 9.176 1.00 27.41 262 ALA A N 1
ATOM 2017 C CA . ALA A 1 262 ? -15.199 17.706 10.497 1.00 27.41 262 ALA A CA 1
ATOM 2018 C C . ALA A 1 262 ? -15.154 16.389 11.294 1.00 27.41 262 ALA A C 1
ATOM 2020 O O . ALA A 1 262 ? -15.814 15.435 10.903 1.00 27.41 262 ALA A O 1
ATOM 2021 N N . SER A 1 263 ? -14.317 16.342 12.337 1.00 37.56 263 SER A N 1
ATOM 2022 C CA . SER A 1 263 ? -14.313 15.392 13.470 1.00 37.56 263 SER A CA 1
ATOM 2023 C C . SER A 1 263 ? -14.685 13.927 13.160 1.00 37.56 263 SER A C 1
ATOM 2025 O O . SER A 1 263 ? -15.872 13.622 13.054 1.00 37.56 263 SER A O 1
ATOM 2027 N N . PRO A 1 264 ? -13.722 12.977 13.134 1.00 36.56 264 PRO A N 1
ATOM 2028 C CA . PRO A 1 264 ? -13.302 12.361 14.405 1.00 36.56 264 PRO A CA 1
ATOM 2029 C C . PRO A 1 264 ? -11.834 11.858 14.444 1.00 36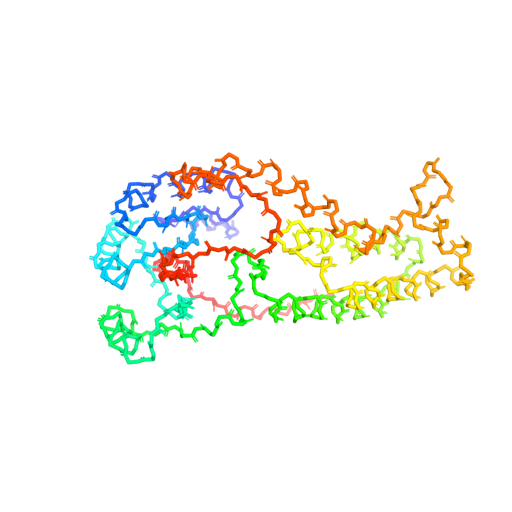.56 264 PRO A C 1
ATOM 2031 O O . PRO A 1 264 ? -11.057 12.044 13.507 1.00 36.56 264 PRO A O 1
ATOM 2034 N N . LEU A 1 265 ? -11.447 11.266 15.581 1.00 29.38 265 LEU A N 1
ATOM 2035 C CA . LEU A 1 265 ? -10.196 10.530 15.821 1.00 29.38 265 LEU A CA 1
ATOM 2036 C C . LEU A 1 265 ? -10.164 9.317 14.887 1.00 29.38 265 LEU A C 1
ATOM 2038 O O . LEU A 1 265 ? -11.195 8.698 14.648 1.00 29.38 265 LEU A O 1
ATOM 2042 N N . TYR A 1 266 ? -8.994 8.928 14.394 1.00 34.12 266 TYR A N 1
ATOM 2043 C CA . TYR A 1 266 ? -8.833 7.600 13.811 1.00 34.12 266 TYR A CA 1
ATOM 2044 C C . TYR A 1 266 ? -7.710 6.900 14.545 1.00 34.12 266 TYR A C 1
ATOM 2046 O O . TYR A 1 266 ? -6.635 7.459 14.739 1.00 34.12 266 TYR A O 1
ATOM 2054 N N . TYR A 1 267 ? -7.987 5.674 14.947 1.00 36.03 267 TYR A N 1
ATOM 2055 C CA . TYR A 1 267 ? -7.013 4.728 15.429 1.00 36.03 267 TYR A CA 1
ATOM 2056 C C . TYR A 1 267 ? -6.684 3.776 14.262 1.00 36.03 267 TYR A C 1
ATOM 2058 O O . TYR A 1 267 ? -7.511 3.503 13.390 1.00 36.03 267 TYR A O 1
ATOM 2066 N N . LEU A 1 268 ? -5.456 3.270 14.194 1.00 32.56 268 LEU A N 1
ATOM 2067 C CA . LEU A 1 268 ? -5.100 2.236 13.226 1.00 32.56 268 LEU A CA 1
ATOM 2068 C C . LEU A 1 268 ? -4.607 1.008 13.981 1.00 32.56 268 LEU A C 1
ATOM 2070 O O . LEU A 1 268 ? -3.441 0.931 14.344 1.00 32.56 268 LEU A O 1
ATOM 2074 N N . LEU A 1 269 ? -5.475 0.021 14.233 1.00 32.69 269 LEU A N 1
ATOM 2075 C CA . LEU A 1 269 ? -5.041 -1.262 14.800 1.00 32.69 269 LEU A CA 1
ATOM 2076 C C . LEU A 1 269 ? -4.252 -2.023 13.732 1.00 32.69 269 LEU A C 1
ATOM 2078 O O . LEU A 1 269 ? -4.733 -2.959 13.096 1.00 32.69 269 LEU A O 1
ATOM 2082 N N . HIS A 1 270 ? -2.993 -1.630 13.538 1.00 32.34 270 HIS A N 1
ATOM 2083 C CA . HIS A 1 270 ? -2.080 -2.379 12.702 1.00 32.34 270 HIS A CA 1
ATOM 2084 C C . HIS A 1 270 ? -1.719 -3.705 13.390 1.00 32.34 270 HIS A C 1
ATOM 2086 O O . HIS A 1 270 ? -0.706 -3.885 14.045 1.00 32.34 270 HIS A O 1
ATOM 2092 N N . ASN A 1 271 ? -2.581 -4.670 13.123 1.00 36.84 271 ASN A N 1
ATOM 2093 C CA . ASN A 1 271 ? -2.218 -5.972 12.628 1.00 36.84 271 ASN A CA 1
ATOM 2094 C C . ASN A 1 271 ? -1.875 -7.096 13.620 1.00 36.84 271 ASN A C 1
ATOM 2096 O O . ASN A 1 271 ? -1.083 -6.974 14.556 1.00 36.84 271 ASN A O 1
ATOM 2100 N N . ARG A 1 272 ? -2.366 -8.265 13.201 1.00 35.78 272 ARG A N 1
ATOM 2101 C CA . ARG A 1 272 ? -2.004 -9.634 13.571 1.00 35.78 272 ARG A CA 1
ATOM 2102 C C . ARG A 1 272 ? -2.653 -10.119 14.837 1.00 35.78 272 ARG A C 1
ATOM 2104 O O . ARG A 1 272 ? -2.079 -10.107 15.924 1.00 35.78 272 ARG A O 1
ATOM 2111 N N . VAL A 1 273 ? -3.834 -10.666 14.617 1.00 29.11 273 VAL A N 1
ATOM 2112 C CA . VAL A 1 273 ? -4.365 -11.698 15.474 1.00 29.11 273 VAL A CA 1
ATOM 2113 C C . VAL A 1 273 ? -3.475 -12.939 15.321 1.00 29.11 273 VAL A C 1
ATOM 2115 O O . VAL A 1 273 ? -3.525 -13.635 14.308 1.00 29.11 273 VAL A O 1
ATOM 2118 N N . VAL A 1 274 ? -2.567 -13.156 16.267 1.00 33.28 274 VAL A N 1
ATOM 2119 C CA . VAL A 1 274 ? -1.600 -14.258 16.243 1.00 33.28 274 VAL A CA 1
ATOM 2120 C C . VAL A 1 274 ? -2.183 -15.429 17.028 1.00 33.28 274 VAL A C 1
ATOM 2122 O O . VAL A 1 274 ? -2.685 -15.254 18.134 1.00 33.28 274 VAL A O 1
ATOM 2125 N N . ALA A 1 275 ? -2.133 -16.633 16.458 1.00 29.27 275 ALA A N 1
ATOM 2126 C CA . ALA A 1 275 ? -2.371 -17.851 17.225 1.00 29.27 275 ALA A CA 1
ATOM 2127 C C . ALA A 1 275 ? -1.155 -18.105 18.141 1.00 29.27 275 ALA A C 1
ATOM 2129 O O . ALA A 1 275 ? -0.018 -17.985 17.665 1.00 29.27 275 ALA A O 1
ATOM 2130 N N . PRO A 1 276 ? -1.342 -18.472 19.420 1.00 28.19 276 PRO A N 1
ATOM 2131 C CA . PRO A 1 276 ? -0.233 -18.677 20.346 1.00 28.19 276 PRO A CA 1
ATOM 2132 C C . PRO A 1 276 ? 0.755 -19.720 19.793 1.00 28.19 276 PRO A C 1
ATOM 2134 O O . PRO A 1 276 ? 0.379 -20.856 19.504 1.00 28.19 276 PRO A O 1
ATOM 2137 N N . GLY A 1 277 ? 2.026 -19.323 19.626 1.00 38.41 277 GLY A N 1
ATOM 2138 C CA . GLY A 1 277 ? 3.123 -20.224 19.239 1.00 38.41 277 GLY A CA 1
ATOM 2139 C C . GLY A 1 277 ? 3.952 -19.856 18.000 1.00 38.41 277 GLY A C 1
ATOM 2140 O O . GLY A 1 277 ? 4.881 -20.594 17.680 1.00 38.41 277 GLY A O 1
ATOM 2141 N N . SER A 1 278 ? 3.706 -18.737 17.306 1.00 33.69 278 SER A N 1
ATOM 2142 C CA . SER A 1 278 ? 4.577 -18.313 16.193 1.00 33.69 278 SER A CA 1
ATOM 2143 C C . SER A 1 278 ? 5.824 -17.559 16.683 1.00 33.69 278 SER A C 1
ATOM 2145 O O . SER A 1 278 ? 5.983 -16.359 16.448 1.00 33.69 278 SER A O 1
ATOM 2147 N N . THR A 1 279 ? 6.733 -18.252 17.365 1.00 29.81 279 THR A N 1
ATOM 2148 C CA . THR A 1 279 ? 8.121 -17.798 17.476 1.00 29.81 279 THR A CA 1
ATOM 2149 C C . THR A 1 279 ? 8.793 -17.987 16.115 1.00 29.81 279 THR A C 1
ATOM 2151 O O . THR A 1 279 ? 8.849 -19.089 15.571 1.00 29.81 279 THR A O 1
ATOM 2154 N N . GLN A 1 280 ? 9.296 -16.902 15.522 1.00 30.80 280 GLN A N 1
ATOM 2155 C CA . GLN A 1 280 ? 10.239 -17.009 14.411 1.00 30.80 280 GLN A CA 1
ATOM 2156 C C . GLN A 1 280 ? 11.509 -17.690 14.938 1.00 30.80 280 GLN A C 1
ATOM 2158 O O . GLN A 1 280 ? 12.336 -17.057 15.590 1.00 30.80 280 GLN A O 1
ATOM 2163 N N . CYS A 1 281 ? 11.665 -18.989 14.683 1.00 24.41 281 CYS A N 1
ATOM 2164 C CA . CYS A 1 281 ? 12.955 -19.653 14.828 1.00 24.41 281 CYS A CA 1
ATOM 2165 C C . CYS A 1 281 ? 13.910 -19.130 13.739 1.00 24.41 281 CYS A C 1
ATOM 2167 O O . CYS A 1 281 ? 13.576 -19.224 12.554 1.00 24.41 281 CYS A O 1
ATOM 2169 N N . PRO A 1 282 ? 15.107 -18.625 14.088 1.00 27.36 282 PRO A N 1
ATOM 2170 C CA . PRO A 1 282 ? 16.126 -18.288 13.110 1.00 27.36 282 PRO A CA 1
ATOM 2171 C C . PRO A 1 282 ? 16.802 -19.588 12.663 1.00 27.36 282 PRO A C 1
ATOM 2173 O O . PRO A 1 282 ? 17.782 -20.034 13.253 1.00 27.36 282 PRO A O 1
ATOM 2176 N N . LEU A 1 283 ? 16.267 -20.238 11.631 1.00 26.56 283 LEU A N 1
ATOM 2177 C CA . LEU A 1 283 ? 16.966 -21.341 10.973 1.00 26.56 283 LEU A CA 1
ATOM 2178 C C . LEU A 1 283 ? 17.983 -20.765 9.982 1.00 26.56 283 LEU A C 1
ATOM 2180 O O . LEU A 1 283 ? 17.730 -20.637 8.788 1.00 26.56 283 LEU A O 1
ATOM 2184 N N . HIS A 1 284 ? 19.160 -20.432 10.513 1.00 32.25 284 HIS A N 1
ATOM 2185 C CA . HIS A 1 284 ? 20.400 -20.526 9.753 1.00 32.25 284 HIS A CA 1
ATOM 2186 C C . HIS A 1 284 ? 20.608 -22.004 9.399 1.00 32.25 284 HIS A C 1
ATOM 2188 O O . HIS A 1 284 ? 20.931 -22.811 10.269 1.00 32.25 284 HIS A O 1
ATOM 2194 N N . LEU A 1 285 ? 20.438 -22.358 8.128 1.00 28.14 285 LEU A N 1
ATOM 2195 C CA . LEU A 1 285 ? 20.993 -23.588 7.573 1.00 28.14 285 LEU A CA 1
ATOM 2196 C C . LEU A 1 285 ? 22.005 -23.216 6.480 1.00 28.14 285 LEU A C 1
ATOM 2198 O O . LEU A 1 285 ? 21.700 -22.372 5.635 1.00 28.14 285 LEU A O 1
ATOM 2202 N N . PRO A 1 286 ? 23.219 -23.792 6.513 1.00 27.33 286 PRO A N 1
ATOM 2203 C CA . PRO A 1 286 ? 24.228 -23.583 5.490 1.00 27.33 286 PRO A CA 1
ATOM 2204 C C . PRO A 1 286 ? 23.795 -24.308 4.215 1.00 27.33 286 PRO A C 1
ATOM 2206 O O . PRO A 1 286 ? 23.282 -25.423 4.278 1.00 27.33 286 PRO A O 1
ATOM 2209 N N . VAL A 1 287 ? 24.011 -23.683 3.062 1.00 27.70 287 VAL A N 1
ATOM 2210 C CA . VAL A 1 287 ? 23.834 -24.323 1.755 1.00 27.70 287 VAL A CA 1
ATOM 2211 C C . VAL A 1 287 ? 25.136 -25.063 1.429 1.00 27.70 287 VAL A C 1
ATOM 2213 O O . VAL A 1 287 ? 26.172 -24.402 1.336 1.00 27.70 287 VAL A O 1
ATOM 2216 N N . PRO A 1 288 ? 25.147 -26.402 1.292 1.00 32.22 288 PRO A N 1
ATOM 2217 C CA . PRO A 1 288 ? 26.222 -27.091 0.604 1.00 32.22 288 PRO A CA 1
ATOM 2218 C C . PRO A 1 288 ? 25.913 -27.176 -0.899 1.00 32.22 288 PRO A C 1
ATOM 2220 O O . PRO A 1 288 ? 24.768 -27.428 -1.282 1.00 32.22 288 PRO A O 1
ATOM 2223 N N . PHE A 1 289 ? 26.994 -27.051 -1.675 1.00 37.81 289 PHE A N 1
ATOM 2224 C CA . PHE A 1 289 ? 27.147 -27.000 -3.138 1.00 37.81 289 PHE A CA 1
ATOM 2225 C C . PHE A 1 289 ? 27.105 -25.606 -3.766 1.00 37.81 289 PHE A C 1
ATOM 2227 O O . PHE A 1 289 ? 26.018 -25.001 -3.870 1.00 37.81 289 PHE A O 1
#

Secondary structure (DSSP, 8-state):
-EEETTEEE---SSPPTT-TTHHHHHHHHHHHHHTT--SSEEEEETTEEEEEE-HHHHHHHHHHHHHHHHHTT-EE-TTT-EE--SS--HHHHHHHHHHHHTT-TTPEE--GGG-EETTEE-SHHHHHHHHHHHHHHHHHHHHHHTTS-HHHHHHHIIIIISHHHHHHHHHHS-GGG-HHHHHHHHHHHHHHHHHHHT----HHHHHHHTS-GGGTS-----HHHHHHHHHHHHHHHTHHHHHHHTTT------S--S----S-EEEEE---EEPTT--------PPP-

Organism: Acanthosepion pharaonis (NCBI:txid158019)

Radius of gyration: 23.42 Å; chains: 1; bounding box: 51×63×62 Å